Protein AF-A0A6M0CLS6-F1 (afdb_monomer)

Sequence (292 aa):
MSNYFNQLKKLLCVIMVAVFMKINAQDPNLIFTLVSLTTTQMNSITPPLGAMIFNSTENAIFQYSGSWEQIPVDNSTWSTSGNSGTNPTTDFIGTADGQDLIFKANNLEAFRVSQVNQRVGINTINPNAQLDILSTEVPLRIQPNAATPAGSLSGQMFVANDGLLYAYDAVRTKWLSIDRTMFGWGRNDANTTDEYLRQYNGALSNNNGWRMIRDGTITAITVQTDAAESCTIEIRKNDTTTIVSSLTLTNEEGRHDNTINIDFNEGDFLQCFLNGTDINFPQVLIEIAWRK

Solvent-accessible surface area (backbone atoms only — not comparable to full-atom values): 17301 Å² total; per-residue (Å²): 130,79,73,62,65,65,51,58,66,59,71,74,58,85,82,77,74,77,77,79,78,80,78,80,79,85,52,99,80,73,75,89,76,64,59,73,32,42,62,70,56,56,74,70,56,89,77,58,77,74,40,63,36,29,29,68,71,76,72,41,44,31,39,24,81,88,54,85,40,74,54,81,90,66,83,89,64,87,46,95,87,59,76,82,90,76,47,85,91,82,52,79,92,74,60,96,59,98,48,60,38,74,44,67,56,95,92,37,72,54,36,34,42,34,64,69,88,68,16,32,12,30,64,43,94,75,49,89,39,68,74,25,68,55,60,96,66,88,70,75,85,75,69,60,36,94,60,83,75,91,74,84,46,66,81,44,71,50,28,36,78,88,74,48,52,28,32,26,38,56,90,76,69,40,33,29,32,68,68,69,49,76,50,57,34,30,41,98,40,66,60,45,50,66,40,58,30,14,34,89,90,64,47,40,15,86,81,53,47,57,68,32,91,48,35,24,29,37,35,25,42,37,38,39,39,78,47,66,36,56,35,36,40,32,34,25,43,73,92,43,90,58,70,70,46,72,53,73,42,76,67,36,36,60,51,71,44,74,78,47,82,39,76,51,50,51,69,42,25,41,27,43,36,39,44,39,67,60,39,30,42,38,36,37,39,34,34,30,24,44,49,98

Radius of gyration: 41.14 Å; Cα contacts (8 Å, |Δi|>4): 558; chains: 1; bounding box: 84×46×128 Å

pLDDT: mean 89.32, std 15.94, range [33.62, 98.56]

Foldseek 3Di:
DVPPVVVVVVVVPDPPPPPPPPDPDPDPPPDDAFAEDAPVRVVVDDDDAQHWHQHPNVRFIWGCHPHTDTPDPDPLDADPVGDPPDDPVPDDDADPDQAKDFDDDPNHTQWIQHSVVRAIEGPDPDAPDNYYFDDPDPRDDADADDDDDQDADFPDWHQHPVRFIWTQDNLLRFTWGPDKDKFKFWDQDQWDAFAWTAGPVRHGVLVPFAQAQFKKWFQKKKKFFPFQFWKKKFKDKDNDPDGQDIDTGDRGGMDMDRRGGGIDGHGIGITITIHGTRTHTMMMMIMMTHTD

Nearest PDB structures (foldseek):
  7r5i-assembly1_B  TM=5.530E-01  e=2.274E-03  Bacillus cereus
  1yi9-assembly1_A  TM=5.437E-01  e=9.983E-01  Rattus norvegicus
  8a28-assembly1_A  TM=3.301E-01  e=3.755E-02  Limulus polyphemus
  5x7h-assembly1_A  TM=3.843E-01  e=1.836E-01  Paenibacillus sp. 598K
  8ic1-assembly1_A  TM=3.070E-01  e=5.439E-02  Microbacterium arabinogalactanolyticum

Structure (mmCIF, N/CA/C/O backbone):
data_AF-A0A6M0CLS6-F1
#
_entry.id   AF-A0A6M0CLS6-F1
#
loop_
_atom_site.group_PDB
_atom_site.id
_atom_site.type_symbol
_atom_site.label_atom_id
_atom_site.label_alt_id
_atom_site.label_comp_id
_atom_site.label_asym_id
_atom_site.label_entity_id
_atom_site.label_seq_id
_atom_site.pdbx_PDB_ins_code
_atom_site.Cartn_x
_atom_site.Cartn_y
_atom_site.Cartn_z
_atom_site.occupancy
_atom_site.B_iso_or_equiv
_atom_site.auth_seq_id
_atom_site.auth_comp_id
_atom_site.auth_asym_id
_atom_site.auth_atom_id
_atom_site.pdbx_PDB_model_num
ATOM 1 N N . MET A 1 1 ? -52.804 -11.032 92.801 1.00 49.12 1 MET A N 1
ATOM 2 C CA . MET A 1 1 ? -53.371 -11.096 91.430 1.00 49.12 1 MET A CA 1
ATOM 3 C C . MET A 1 1 ? -52.918 -9.965 90.487 1.00 49.12 1 MET A C 1
ATOM 5 O O . MET A 1 1 ? -53.306 -9.981 89.332 1.00 49.12 1 MET A O 1
ATOM 9 N N . SER A 1 2 ? -52.032 -9.047 90.906 1.00 55.56 2 SER A N 1
ATOM 10 C CA . SER A 1 2 ? -51.526 -7.932 90.072 1.00 55.56 2 SER A CA 1
ATOM 11 C C . SER A 1 2 ? -50.341 -8.300 89.138 1.00 55.56 2 SER A C 1
ATOM 13 O O . SER A 1 2 ? -50.035 -7.578 88.198 1.00 55.56 2 SER A O 1
ATOM 15 N N . ASN A 1 3 ? -49.724 -9.482 89.294 1.00 51.41 3 ASN A N 1
ATOM 16 C CA . ASN A 1 3 ? -48.544 -9.881 88.503 1.00 51.41 3 ASN A CA 1
ATOM 17 C C . ASN A 1 3 ? -48.824 -10.700 87.225 1.00 51.41 3 ASN A C 1
ATOM 19 O O . ASN A 1 3 ? -47.892 -10.953 86.467 1.00 51.41 3 ASN A O 1
ATOM 23 N N . TYR A 1 4 ? -50.075 -11.082 86.938 1.00 46.19 4 TYR A N 1
ATOM 24 C CA . TYR A 1 4 ? -50.410 -11.831 85.711 1.00 46.19 4 TYR A CA 1
ATOM 25 C C . TYR A 1 4 ? -50.738 -10.926 84.509 1.00 46.19 4 TYR A C 1
ATOM 27 O O . TYR A 1 4 ? -50.508 -11.312 83.366 1.00 46.19 4 TYR A O 1
ATOM 35 N N . PHE A 1 5 ? -51.180 -9.685 84.740 1.00 48.38 5 PHE A N 1
ATOM 36 C CA . PHE A 1 5 ? -51.518 -8.750 83.655 1.00 48.38 5 PHE A CA 1
ATOM 37 C C . PHE A 1 5 ? -50.286 -8.107 82.985 1.00 48.38 5 PHE A C 1
ATOM 39 O O . PHE A 1 5 ? -50.339 -7.752 81.809 1.00 48.38 5 PHE A O 1
ATOM 46 N N . ASN A 1 6 ? -49.148 -8.019 83.686 1.00 42.16 6 ASN A N 1
ATOM 47 C CA . ASN A 1 6 ? -47.885 -7.523 83.114 1.00 42.16 6 ASN A CA 1
ATOM 48 C C . ASN A 1 6 ? -47.101 -8.587 82.322 1.00 42.16 6 ASN A C 1
ATOM 50 O O . ASN A 1 6 ? -46.253 -8.231 81.506 1.00 42.16 6 ASN A O 1
ATOM 54 N N . GLN A 1 7 ? -47.406 -9.875 82.514 1.00 44.25 7 GLN A N 1
ATOM 55 C CA . GLN A 1 7 ? -46.873 -10.971 81.693 1.00 44.25 7 GLN A CA 1
ATOM 56 C C . GLN A 1 7 ? -47.611 -11.063 80.343 1.00 44.25 7 GLN A C 1
ATOM 58 O O . GLN A 1 7 ? -46.981 -11.306 79.317 1.00 44.25 7 GLN A O 1
ATOM 63 N N . LEU A 1 8 ? -48.913 -10.742 80.298 1.00 41.59 8 LEU A N 1
ATOM 64 C CA . LEU A 1 8 ? -49.696 -10.757 79.053 1.00 41.59 8 LEU A CA 1
ATOM 65 C C . LEU A 1 8 ? -49.348 -9.614 78.078 1.00 41.59 8 LEU A C 1
ATOM 67 O O . LEU A 1 8 ? -49.483 -9.781 76.872 1.00 41.59 8 LEU A O 1
ATOM 71 N N . LYS A 1 9 ? -48.842 -8.472 78.568 1.00 41.44 9 LYS A N 1
ATOM 72 C CA . LYS A 1 9 ? -48.322 -7.387 77.707 1.00 41.44 9 LYS A CA 1
ATOM 73 C C . LYS A 1 9 ? -46.913 -7.654 77.166 1.00 41.44 9 LYS A C 1
ATOM 75 O O . LYS A 1 9 ? -46.534 -7.055 76.166 1.00 41.44 9 LYS A O 1
ATOM 80 N N . LYS A 1 10 ? -46.146 -8.552 77.795 1.00 39.62 10 LYS A N 1
ATOM 81 C CA . LYS A 1 10 ? -44.812 -8.967 77.320 1.00 39.62 10 LYS A CA 1
ATOM 82 C C . LYS A 1 10 ? -44.847 -10.189 76.399 1.00 39.62 10 LYS A C 1
ATOM 84 O O . LYS A 1 10 ? -43.901 -10.379 75.648 1.00 39.62 10 LYS A O 1
ATOM 89 N N . LEU A 1 11 ? -45.951 -10.940 76.380 1.00 33.62 11 LEU A N 1
ATOM 90 C CA . LEU A 1 11 ? -46.210 -12.017 75.415 1.00 33.62 11 LEU A CA 1
ATOM 91 C C . LEU A 1 11 ? -46.904 -11.530 74.122 1.00 33.62 11 LEU A C 1
ATOM 93 O O . LEU A 1 11 ? -47.330 -12.338 73.306 1.00 33.62 11 LEU A O 1
ATOM 97 N N . LEU A 1 12 ? -47.026 -10.210 73.936 1.00 36.38 12 LEU A N 1
ATOM 98 C CA . LEU A 1 12 ? -47.468 -9.571 72.687 1.00 36.38 12 LEU A CA 1
ATOM 99 C C . LEU A 1 12 ? -46.291 -8.945 71.916 1.00 36.38 12 LEU A C 1
ATOM 101 O O . LEU A 1 12 ? -46.472 -8.074 71.070 1.00 36.38 12 LEU A O 1
ATOM 105 N N . CYS A 1 13 ? -45.069 -9.364 72.233 1.00 38.22 13 CYS A N 1
ATOM 106 C CA . CYS A 1 13 ? -43.862 -8.989 71.522 1.00 38.22 13 CYS A CA 1
ATOM 107 C C . CYS A 1 13 ? -43.147 -10.285 71.143 1.00 38.22 13 CYS A C 1
ATOM 109 O O . CYS A 1 13 ? -42.919 -11.134 72.000 1.00 38.22 13 CYS A O 1
ATOM 111 N N . VAL A 1 14 ? -42.791 -10.424 69.867 1.00 35.62 14 VAL A N 1
ATOM 112 C CA . VAL A 1 14 ? -42.074 -11.574 69.292 1.00 35.62 14 VAL A CA 1
ATOM 113 C C . VAL A 1 14 ? -42.938 -12.816 69.014 1.00 35.62 14 VAL A C 1
ATOM 115 O O . VAL A 1 14 ? -42.598 -13.939 69.365 1.00 35.62 14 VAL A O 1
ATOM 118 N N . ILE A 1 15 ? -44.012 -12.644 68.244 1.00 34.44 15 ILE A N 1
ATOM 119 C CA . ILE A 1 15 ? -44.231 -13.579 67.132 1.00 34.44 15 ILE A CA 1
ATOM 120 C C . ILE A 1 15 ? -43.912 -12.792 65.869 1.00 34.44 15 ILE A C 1
ATOM 122 O O . ILE A 1 15 ? -44.780 -12.232 65.205 1.00 34.44 15 ILE A O 1
ATOM 126 N N . MET A 1 16 ? -42.617 -12.707 65.574 1.00 35.62 16 MET A N 1
ATOM 127 C CA . MET A 1 16 ? -42.165 -12.486 64.212 1.00 35.62 16 MET A CA 1
ATOM 128 C C . MET A 1 16 ? -42.589 -13.749 63.461 1.00 35.62 16 MET A C 1
ATOM 130 O O . MET A 1 16 ? -41.887 -14.758 63.482 1.00 35.62 16 MET A O 1
ATOM 134 N N . VAL A 1 17 ? -43.793 -13.744 62.884 1.00 35.56 17 VAL A N 1
ATOM 135 C CA . VAL A 1 17 ? -44.118 -14.726 61.856 1.00 35.56 17 VAL A CA 1
ATOM 136 C C . VAL A 1 17 ? -43.185 -14.375 60.707 1.00 35.56 17 VAL A C 1
ATOM 138 O O . VAL A 1 17 ? -43.471 -13.494 59.901 1.00 35.56 17 VAL A O 1
ATOM 141 N N . ALA A 1 18 ? -42.026 -15.027 60.661 1.00 40.53 18 ALA A N 1
ATOM 142 C CA . ALA A 1 18 ? -41.348 -15.238 59.403 1.00 40.53 18 ALA A CA 1
ATOM 143 C C . ALA A 1 18 ? -42.328 -16.065 58.566 1.00 40.53 18 ALA A C 1
ATOM 145 O O . ALA A 1 18 ? -42.407 -17.287 58.696 1.00 40.53 18 ALA A O 1
ATOM 146 N N . VAL A 1 19 ? -43.167 -15.381 57.786 1.00 41.34 19 VAL A N 1
ATOM 147 C CA . VAL A 1 19 ? -43.993 -16.023 56.772 1.00 41.34 19 VAL A CA 1
ATOM 148 C C . VAL A 1 19 ? -43.011 -16.488 55.704 1.00 41.34 19 VAL A C 1
ATOM 150 O O . VAL A 1 19 ? -42.742 -15.790 54.732 1.00 41.34 19 VAL A O 1
ATOM 153 N N . PHE A 1 20 ? -42.429 -17.669 55.893 1.00 41.81 20 PHE A N 1
ATOM 154 C CA . PHE A 1 20 ? -41.843 -18.411 54.789 1.00 41.81 20 PHE A CA 1
ATOM 155 C C . PHE A 1 20 ? -43.015 -18.932 53.960 1.00 41.81 20 PHE A C 1
ATOM 157 O O . PHE A 1 20 ? -43.475 -20.059 54.139 1.00 41.81 20 PHE A O 1
ATOM 164 N N . MET A 1 21 ? -43.563 -18.077 53.093 1.00 45.12 21 MET A N 1
ATOM 165 C CA . MET A 1 21 ? -44.565 -18.503 52.126 1.00 45.12 21 MET A CA 1
ATOM 166 C C . MET A 1 21 ? -43.853 -19.373 51.089 1.00 45.12 21 MET A C 1
ATOM 168 O O . MET A 1 21 ? -43.257 -18.884 50.135 1.00 45.12 21 MET A O 1
ATOM 172 N N . LYS A 1 22 ? -43.861 -20.689 51.307 1.00 44.06 22 LYS A N 1
ATOM 173 C CA . LYS A 1 22 ? -43.400 -21.663 50.320 1.00 44.06 22 LYS A CA 1
ATOM 174 C C . LYS A 1 22 ? -44.544 -21.881 49.331 1.00 44.06 22 LYS A C 1
ATOM 176 O O . LYS A 1 22 ? -45.394 -22.744 49.534 1.00 44.06 22 LYS A O 1
ATOM 181 N N . ILE A 1 23 ? -44.613 -21.042 48.303 1.00 54.94 23 ILE A N 1
ATOM 182 C CA . ILE A 1 23 ? -45.593 -21.184 47.227 1.00 54.94 23 ILE A CA 1
ATOM 183 C C . ILE A 1 23 ? -45.113 -22.305 46.297 1.00 54.94 23 ILE A C 1
ATOM 185 O O . ILE A 1 23 ? -44.111 -22.162 45.603 1.00 54.94 23 ILE A O 1
ATOM 189 N N . ASN A 1 24 ? -45.809 -23.440 46.306 1.00 45.34 24 ASN A N 1
ATOM 190 C CA . ASN A 1 24 ? -45.591 -24.527 45.354 1.00 45.34 24 ASN A CA 1
ATOM 191 C C . ASN A 1 24 ? -46.467 -24.233 44.121 1.00 45.34 24 ASN A C 1
ATOM 193 O O . ASN A 1 24 ? -47.662 -24.520 44.126 1.00 45.34 24 ASN A O 1
ATOM 197 N N . ALA A 1 25 ? -45.918 -23.529 43.128 1.00 47.34 25 ALA A N 1
ATOM 198 C CA . ALA A 1 25 ? -46.686 -23.006 41.997 1.00 47.34 25 ALA A CA 1
ATOM 199 C C . ALA A 1 25 ? -47.041 -24.116 40.984 1.00 47.34 25 ALA A C 1
ATOM 201 O O . ALA A 1 25 ? -46.212 -24.531 40.178 1.00 47.34 25 ALA A O 1
ATOM 202 N N . GLN A 1 26 ? -48.290 -24.587 41.032 1.00 52.69 26 GLN A N 1
ATOM 203 C CA . GLN A 1 26 ? -48.953 -25.364 39.968 1.00 52.69 26 GLN A CA 1
ATOM 204 C C . GLN A 1 26 ? -50.154 -24.606 39.359 1.00 52.69 26 GLN A C 1
ATOM 206 O O . GLN A 1 26 ? -50.735 -25.078 38.388 1.00 52.69 26 GLN A O 1
ATOM 211 N N . ASP A 1 27 ? -50.517 -23.431 39.893 1.00 59.69 27 ASP A N 1
ATOM 212 C CA . ASP A 1 27 ? -51.579 -22.564 39.365 1.00 59.69 27 ASP A CA 1
ATOM 213 C C . ASP A 1 27 ? -50.946 -21.332 38.682 1.00 59.69 27 ASP A C 1
ATOM 215 O O . ASP A 1 27 ? -50.213 -20.596 39.353 1.00 59.69 27 ASP A O 1
ATOM 219 N N . PRO A 1 28 ? -51.190 -21.085 37.378 1.00 56.62 28 PRO A N 1
ATOM 220 C CA . PRO A 1 28 ? -50.616 -19.954 36.640 1.00 56.62 28 PRO A CA 1
ATOM 221 C C . PRO A 1 28 ? -51.022 -18.567 37.175 1.00 56.62 28 PRO A C 1
ATOM 223 O O . PRO A 1 28 ? -50.459 -17.570 36.730 1.00 56.62 28 PRO A O 1
ATOM 226 N N . ASN A 1 29 ? -51.948 -18.485 38.141 1.00 62.91 29 ASN A N 1
ATOM 227 C CA . ASN A 1 29 ? -52.370 -17.232 38.777 1.00 62.91 29 ASN A CA 1
ATOM 228 C C . ASN A 1 29 ? -51.762 -16.981 40.171 1.00 62.91 29 ASN A C 1
ATOM 230 O O . ASN A 1 29 ? -52.055 -15.948 40.780 1.00 62.91 29 ASN A O 1
ATOM 234 N N . LEU A 1 30 ? -50.924 -17.882 40.705 1.00 62.75 30 LEU A N 1
ATOM 235 C CA . LEU A 1 30 ? -50.233 -17.632 41.976 1.00 62.75 30 LEU A CA 1
ATOM 236 C C . LEU A 1 30 ? -48.969 -16.790 41.745 1.00 62.75 30 LEU A C 1
ATOM 238 O O . LEU A 1 30 ? -47.867 -17.307 41.566 1.00 62.75 30 LEU A O 1
ATOM 242 N N . ILE A 1 31 ? -49.140 -15.469 41.741 1.00 64.31 31 ILE A N 1
ATOM 243 C CA . ILE A 1 31 ? -48.059 -14.496 41.553 1.00 64.31 31 ILE A CA 1
ATOM 244 C C . ILE A 1 31 ? -47.513 -14.072 42.922 1.00 64.31 31 ILE A C 1
ATOM 246 O O . ILE A 1 31 ? -48.256 -13.607 43.785 1.00 64.31 31 ILE A O 1
ATOM 250 N N . PHE A 1 32 ? -46.201 -14.202 43.120 1.00 69.62 32 PHE A N 1
ATOM 251 C CA . PHE A 1 32 ? -45.507 -13.565 44.238 1.00 69.62 32 PHE A CA 1
ATOM 252 C C . PHE A 1 32 ? -45.268 -12.090 43.901 1.00 69.62 32 PHE A C 1
ATOM 254 O O . PHE A 1 32 ? -44.580 -11.775 42.932 1.00 69.62 32 PHE A O 1
ATOM 261 N N . THR A 1 33 ? -45.836 -11.186 44.696 1.00 71.81 33 THR A N 1
ATOM 262 C CA . THR A 1 33 ? -45.643 -9.739 44.548 1.00 71.81 33 THR A CA 1
ATOM 263 C C . THR A 1 33 ? -44.711 -9.221 45.634 1.00 71.81 33 THR A C 1
ATOM 265 O O . THR A 1 33 ? -44.911 -9.516 46.814 1.00 71.81 33 THR A O 1
ATOM 268 N N . LEU A 1 34 ? -43.728 -8.405 45.254 1.00 86.00 34 LEU A N 1
ATOM 269 C CA . LEU A 1 34 ? -42.916 -7.666 46.219 1.00 86.00 34 LEU A CA 1
ATOM 270 C C . LEU A 1 34 ? -43.748 -6.578 46.907 1.00 86.00 34 LEU A C 1
ATOM 272 O O . LEU A 1 34 ? -44.738 -6.086 46.363 1.00 86.00 34 LEU A O 1
ATOM 276 N N . VAL A 1 35 ? -43.313 -6.171 48.100 1.00 88.00 35 VAL A N 1
ATOM 277 C CA . VAL A 1 35 ? -43.858 -4.982 48.760 1.00 88.00 35 VAL A CA 1
ATOM 278 C C . VAL A 1 35 ? -43.570 -3.771 47.871 1.00 88.00 35 VAL A C 1
ATOM 280 O O . VAL A 1 35 ? -42.417 -3.525 47.519 1.00 88.00 35 VAL A O 1
ATOM 283 N N . SER A 1 36 ? -44.621 -3.042 47.494 1.00 90.62 36 SER A N 1
ATOM 284 C CA . SER A 1 36 ? -44.539 -1.867 46.624 1.00 90.62 36 SER A CA 1
ATOM 285 C C . SER A 1 36 ? -44.500 -0.587 47.457 1.00 90.62 36 SER A C 1
ATOM 287 O O . SER A 1 36 ? -45.420 -0.347 48.237 1.00 90.62 36 SER A O 1
ATOM 289 N N . LEU A 1 37 ? -43.473 0.245 47.279 1.00 91.00 37 LEU A N 1
ATOM 290 C CA . LEU A 1 37 ? -43.277 1.509 48.005 1.00 91.00 37 LEU A CA 1
ATOM 291 C C . LEU A 1 37 ? -42.886 2.632 47.035 1.00 91.00 37 LEU A C 1
ATOM 293 O O . LEU A 1 37 ? -42.239 2.373 46.025 1.00 91.00 37 LEU A O 1
ATOM 297 N N . THR A 1 38 ? -43.217 3.888 47.344 1.00 94.56 38 THR A N 1
ATOM 298 C CA . THR A 1 38 ? -42.620 5.044 46.642 1.00 94.56 38 THR A CA 1
ATOM 299 C C . THR A 1 38 ? -41.158 5.237 47.054 1.00 94.56 38 THR A C 1
ATOM 301 O O . THR A 1 38 ? -40.771 4.793 48.138 1.00 94.56 38 THR A O 1
ATOM 304 N N . THR A 1 39 ? -40.347 5.966 46.274 1.00 94.12 39 THR A N 1
ATOM 305 C CA . THR A 1 39 ? -38.941 6.257 46.644 1.00 94.12 39 THR A CA 1
ATOM 306 C C . THR A 1 39 ? -38.836 6.876 48.049 1.00 94.12 39 THR A C 1
ATOM 308 O O . THR A 1 39 ? -37.968 6.508 48.839 1.00 94.12 39 THR A O 1
ATOM 311 N N . THR A 1 40 ? -39.763 7.766 48.425 1.00 93.81 40 THR A N 1
ATOM 312 C CA . THR A 1 40 ? -39.806 8.370 49.770 1.00 93.81 40 THR A CA 1
ATOM 313 C C . THR A 1 40 ? -40.105 7.345 50.865 1.00 93.81 40 THR A C 1
ATOM 315 O O . THR A 1 40 ? -39.464 7.365 51.912 1.00 93.81 40 THR A O 1
ATOM 318 N N . GLN A 1 41 ? -41.058 6.439 50.635 1.00 93.62 41 GLN A N 1
ATOM 319 C CA . GLN A 1 41 ? -41.409 5.390 51.595 1.00 93.62 41 GLN A CA 1
ATOM 320 C C . GLN A 1 41 ? -40.280 4.364 51.740 1.00 93.62 41 GLN A C 1
ATOM 322 O O . GLN A 1 41 ? -39.917 4.015 52.861 1.00 93.62 41 GLN A O 1
ATOM 327 N N . MET A 1 42 ? -39.681 3.946 50.623 1.00 93.06 42 MET A N 1
ATOM 328 C CA . MET A 1 42 ? -38.517 3.060 50.573 1.00 93.06 42 MET A CA 1
ATOM 329 C C . MET A 1 42 ? -37.340 3.635 51.381 1.00 93.06 42 MET A C 1
ATOM 331 O O . MET A 1 42 ? -36.734 2.929 52.183 1.00 93.06 42 MET A O 1
ATOM 335 N N . ASN A 1 43 ? -37.054 4.932 51.244 1.00 92.00 43 ASN A N 1
ATOM 336 C CA . ASN A 1 43 ? -35.974 5.591 51.989 1.00 92.00 43 ASN A CA 1
ATOM 337 C C . ASN A 1 43 ? -36.307 5.883 53.467 1.00 92.00 43 ASN A C 1
ATOM 339 O O . ASN A 1 43 ? -35.423 6.275 54.223 1.00 92.00 43 ASN A O 1
ATOM 343 N N . SER A 1 44 ? -37.564 5.707 53.890 1.00 91.62 44 SER A N 1
ATOM 344 C CA . SER A 1 44 ? -38.009 5.936 55.276 1.00 91.62 44 SER A CA 1
ATOM 345 C C . SER A 1 44 ? -37.991 4.687 56.162 1.00 91.62 44 SER A C 1
ATOM 347 O O . SER A 1 44 ? -38.180 4.789 57.374 1.00 91.62 44 SER A O 1
ATOM 349 N N . ILE A 1 45 ? -37.787 3.509 55.570 1.00 87.81 45 ILE A N 1
ATOM 350 C CA . ILE A 1 45 ? -37.761 2.235 56.291 1.00 87.81 45 ILE A CA 1
ATOM 351 C C . ILE A 1 45 ? -36.329 1.829 56.648 1.00 87.81 45 ILE A C 1
ATOM 353 O O . ILE A 1 45 ? -35.375 2.203 55.971 1.00 87.81 45 ILE A O 1
ATOM 357 N N . THR A 1 46 ? -36.189 1.014 57.696 1.00 90.19 46 THR A N 1
ATOM 358 C CA . THR A 1 46 ? -34.924 0.371 58.085 1.00 90.19 46 THR A CA 1
ATOM 359 C C . THR A 1 46 ? -34.977 -1.113 57.700 1.00 90.19 46 THR A C 1
ATOM 361 O O . THR A 1 46 ? -35.398 -1.941 58.513 1.00 90.19 46 THR A O 1
ATOM 364 N N . PRO A 1 47 ? -34.639 -1.478 56.453 1.00 90.75 47 PRO A N 1
ATOM 365 C CA . PRO A 1 47 ? -34.723 -2.858 55.987 1.00 90.75 47 PRO A CA 1
ATOM 366 C C . PRO A 1 47 ? -33.574 -3.731 56.534 1.00 90.75 47 PRO A C 1
ATOM 368 O O . PRO A 1 47 ? -32.477 -3.235 56.802 1.00 90.75 47 PRO A O 1
ATOM 371 N N . PRO A 1 48 ? -33.784 -5.051 56.678 1.00 90.12 48 PRO A N 1
ATOM 372 C CA . PRO A 1 48 ? -32.687 -5.996 56.864 1.00 90.12 48 PRO A CA 1
ATOM 373 C C . PRO A 1 48 ? -31.867 -6.161 55.570 1.00 90.12 48 PRO A C 1
ATOM 375 O O . PRO A 1 48 ? -32.384 -5.968 54.468 1.00 90.12 48 PRO A O 1
ATOM 378 N N . LEU A 1 49 ? -30.598 -6.574 55.695 1.00 92.88 49 LEU A N 1
ATOM 379 C CA . LEU A 1 49 ? -29.774 -6.988 54.549 1.00 92.88 49 LEU A CA 1
ATOM 380 C C . LEU A 1 49 ? -30.482 -8.097 53.749 1.00 92.88 49 LEU A C 1
ATOM 382 O O . LEU A 1 49 ? -31.004 -9.047 54.331 1.00 92.88 49 LEU A O 1
ATOM 386 N N . GLY A 1 50 ? -30.493 -7.970 52.422 1.00 86.75 50 GLY A N 1
ATOM 387 C CA . GLY A 1 50 ? -31.157 -8.884 51.490 1.00 86.75 50 GLY A CA 1
ATOM 388 C C . GLY A 1 50 ? -32.646 -8.606 51.256 1.00 86.75 50 GLY A C 1
ATOM 389 O O . GLY A 1 50 ? -33.285 -9.358 50.523 1.00 86.75 50 GLY A O 1
ATOM 390 N N . ALA A 1 51 ? -33.225 -7.556 51.853 1.00 91.00 51 ALA A N 1
ATOM 391 C CA . ALA A 1 51 ? -34.608 -7.177 51.565 1.00 91.00 51 ALA A CA 1
ATOM 392 C C . ALA A 1 51 ? -34.780 -6.797 50.086 1.00 91.00 51 ALA A C 1
ATOM 394 O O . ALA A 1 51 ? -33.947 -6.081 49.535 1.00 91.00 51 ALA A O 1
ATOM 395 N N . MET A 1 52 ? -35.883 -7.235 49.473 1.00 92.88 52 MET A N 1
ATOM 396 C CA . MET A 1 52 ? -36.271 -6.869 48.110 1.00 92.88 52 MET A CA 1
ATOM 397 C C . MET A 1 52 ? -37.637 -6.187 48.115 1.00 92.88 52 MET A C 1
ATOM 399 O O . MET A 1 52 ? -38.567 -6.663 48.772 1.00 92.88 52 MET A O 1
ATOM 403 N N . ILE A 1 53 ? -37.766 -5.090 47.372 1.00 92.56 53 ILE A N 1
ATOM 404 C CA . ILE A 1 53 ? -39.013 -4.327 47.224 1.00 92.56 53 ILE A CA 1
ATOM 405 C C . ILE A 1 53 ? -39.187 -3.871 45.774 1.00 92.56 53 ILE A C 1
ATOM 407 O O . ILE A 1 53 ? -38.229 -3.832 45.002 1.00 92.56 53 ILE A O 1
ATOM 411 N N . PHE A 1 54 ? -40.414 -3.520 45.403 1.00 91.50 54 PHE A N 1
ATOM 412 C CA . PHE A 1 54 ? -40.701 -2.840 44.145 1.00 91.50 54 PHE A CA 1
ATOM 413 C C . PHE A 1 54 ? -40.886 -1.342 44.409 1.00 91.50 54 PHE A C 1
ATOM 415 O O . PHE A 1 54 ? -41.736 -0.948 45.209 1.00 91.50 54 PHE A O 1
ATOM 422 N N . ASN A 1 55 ? -40.078 -0.501 43.770 1.00 92.50 55 ASN A N 1
ATOM 423 C CA . ASN A 1 55 ? -40.225 0.944 43.857 1.00 92.50 55 ASN A CA 1
ATOM 424 C C . ASN A 1 55 ? -41.228 1.407 42.794 1.00 92.50 55 ASN A C 1
ATOM 426 O O . ASN A 1 55 ? -40.928 1.400 41.602 1.00 92.50 55 ASN A O 1
ATOM 430 N N . SER A 1 56 ? -42.415 1.837 43.221 1.00 91.12 56 SER A N 1
ATOM 431 C CA . SER A 1 56 ? -43.492 2.254 42.317 1.00 91.12 56 SER A CA 1
ATOM 432 C C . SER A 1 56 ? -43.278 3.629 41.684 1.00 91.12 56 SER A C 1
ATOM 434 O O . SER A 1 56 ? -43.984 3.972 40.742 1.00 91.12 56 SER A O 1
ATOM 436 N N . THR A 1 57 ? -42.354 4.440 42.207 1.00 93.19 57 THR A N 1
ATOM 437 C CA . THR A 1 57 ? -41.984 5.730 41.605 1.00 93.19 57 THR A CA 1
ATOM 438 C C . THR A 1 57 ? -41.027 5.527 40.432 1.00 93.19 57 THR A C 1
ATOM 440 O O . THR A 1 57 ? -41.161 6.198 39.415 1.00 93.19 57 THR A O 1
ATOM 443 N N . GLU A 1 58 ? -40.098 4.580 40.563 1.00 89.38 58 GLU A N 1
ATOM 444 C CA . GLU A 1 58 ? -39.059 4.291 39.561 1.00 89.38 58 GLU A CA 1
ATOM 445 C C . GLU A 1 58 ? -39.401 3.090 38.664 1.00 89.38 58 GLU A C 1
ATOM 447 O O . GLU A 1 58 ? -38.705 2.828 37.689 1.00 89.38 58 GLU A O 1
ATOM 452 N N . ASN A 1 59 ? -40.495 2.379 38.965 1.00 88.81 59 ASN A N 1
ATOM 453 C CA . ASN A 1 59 ? -40.957 1.185 38.251 1.00 88.81 59 ASN A CA 1
ATOM 454 C C . ASN A 1 59 ? -39.875 0.090 38.155 1.00 88.81 59 ASN A C 1
ATOM 456 O O . ASN A 1 59 ? -39.703 -0.549 37.117 1.00 88.81 59 ASN A O 1
ATOM 460 N N . ALA A 1 60 ? -39.133 -0.115 39.246 1.00 88.12 60 ALA A N 1
ATOM 461 C CA . ALA A 1 60 ? -37.979 -1.008 39.292 1.00 88.12 60 ALA A CA 1
ATOM 462 C C . ALA A 1 60 ? -37.914 -1.810 40.599 1.00 88.12 60 ALA A C 1
ATOM 464 O O . ALA A 1 60 ? -38.477 -1.424 41.626 1.00 88.12 60 ALA A O 1
ATOM 465 N N . ILE A 1 61 ? -37.213 -2.943 40.559 1.00 91.88 61 ILE A N 1
ATOM 466 C CA . ILE A 1 61 ? -36.941 -3.763 41.743 1.00 91.88 61 ILE A CA 1
ATOM 467 C C . ILE A 1 61 ? -35.677 -3.239 42.420 1.00 91.88 61 ILE A C 1
ATOM 469 O O . ILE A 1 61 ? -34.691 -2.948 41.750 1.00 91.88 61 ILE A O 1
ATOM 473 N N . PHE A 1 62 ? -35.694 -3.164 43.747 1.00 92.62 62 PHE A N 1
ATOM 474 C CA . PHE A 1 62 ? -34.546 -2.790 44.565 1.00 92.62 62 PHE A CA 1
ATOM 475 C C . PHE A 1 62 ? -34.196 -3.907 45.546 1.00 92.62 62 PHE A C 1
ATOM 477 O O . PHE A 1 62 ? -35.091 -4.552 46.098 1.00 92.62 62 PHE A O 1
ATOM 484 N N . GLN A 1 63 ? -32.901 -4.096 45.795 1.00 94.38 63 GLN A N 1
ATOM 485 C CA . GLN A 1 63 ? -32.364 -4.922 46.876 1.00 94.38 63 GLN A CA 1
ATOM 486 C C . GLN A 1 63 ? -31.652 -4.047 47.914 1.00 94.38 63 GLN A C 1
ATOM 488 O O . GLN A 1 63 ? -31.105 -2.999 47.576 1.00 94.38 63 GLN A O 1
ATOM 493 N N . TYR A 1 64 ? -31.635 -4.468 49.178 1.00 94.00 64 TYR A N 1
ATOM 494 C CA . TYR A 1 64 ? -30.913 -3.767 50.238 1.00 94.00 64 TYR A CA 1
ATOM 495 C C . TYR A 1 64 ? -29.640 -4.515 50.651 1.00 94.00 64 TYR A C 1
ATOM 497 O O . TYR A 1 64 ? -29.712 -5.588 51.247 1.00 94.00 64 TYR A O 1
ATOM 505 N N . SER A 1 65 ? -28.470 -3.933 50.390 1.00 91.81 65 SER A N 1
ATOM 506 C CA . SER A 1 65 ? -27.133 -4.484 50.705 1.00 91.81 65 SER A CA 1
ATOM 507 C C . SER A 1 65 ? -26.390 -3.692 51.799 1.00 91.81 65 SER A C 1
ATOM 509 O O . SER A 1 65 ? -25.226 -3.958 52.094 1.00 91.81 65 SER A O 1
ATOM 511 N N . GLY A 1 66 ? -27.063 -2.715 52.415 1.00 90.81 66 GLY A N 1
ATOM 512 C CA . GLY A 1 66 ? -26.467 -1.643 53.228 1.00 90.81 66 GLY A CA 1
ATOM 513 C C . GLY A 1 66 ? -26.913 -0.257 52.745 1.00 90.81 66 GLY A C 1
ATOM 514 O O . GLY A 1 66 ? -26.930 0.699 53.515 1.00 90.81 66 GLY A O 1
ATOM 515 N N . SER A 1 67 ? -27.363 -0.196 51.494 1.00 92.56 67 SER A N 1
ATOM 516 C CA . SER A 1 67 ? -28.136 0.871 50.858 1.00 92.56 67 SER A CA 1
ATOM 517 C C . SER A 1 67 ? -29.124 0.239 49.872 1.00 92.56 67 SER A C 1
ATOM 519 O O . SER A 1 67 ? -28.981 -0.935 49.526 1.00 92.56 67 SER A O 1
ATOM 521 N N . TRP A 1 68 ? -30.132 0.991 49.423 1.00 93.25 68 TRP A N 1
ATOM 522 C CA . TRP A 1 68 ? -30.989 0.549 48.322 1.00 93.25 68 TRP A CA 1
ATOM 523 C C . TRP A 1 68 ? -30.206 0.560 47.008 1.00 93.25 68 TRP A C 1
ATOM 525 O O . TRP A 1 68 ? -29.711 1.603 46.590 1.00 93.25 68 TRP A O 1
ATOM 535 N N . GLU A 1 69 ? -30.113 -0.598 46.365 1.00 91.75 69 GLU A N 1
ATOM 536 C CA . GLU A 1 69 ? -29.526 -0.780 45.039 1.00 91.75 69 GLU A CA 1
ATOM 537 C C . GLU A 1 69 ? -30.620 -1.231 44.074 1.00 91.75 69 GLU A C 1
ATOM 539 O O . GLU A 1 69 ? -31.323 -2.212 44.336 1.00 91.75 69 GLU A O 1
ATOM 544 N N . GLN A 1 70 ? -30.775 -0.520 42.960 1.00 90.94 70 GLN A N 1
ATOM 545 C CA . GLN A 1 70 ? -31.673 -0.946 41.895 1.00 90.94 70 GLN A CA 1
ATOM 546 C C . GLN A 1 70 ? -31.125 -2.231 41.269 1.00 90.94 70 GLN A C 1
ATOM 548 O O . GLN A 1 70 ? -29.947 -2.303 40.926 1.00 90.94 70 GLN A O 1
ATOM 553 N N . ILE A 1 71 ? -31.978 -3.238 41.092 1.00 86.62 71 ILE A N 1
ATOM 554 C CA . ILE A 1 71 ? -31.663 -4.388 40.248 1.00 86.62 71 ILE A CA 1
ATOM 555 C C . ILE A 1 71 ? -31.850 -3.919 38.800 1.00 86.62 71 ILE A C 1
ATOM 557 O O . ILE A 1 71 ? -32.983 -3.581 38.438 1.00 86.62 71 ILE A O 1
ATOM 561 N N . PRO A 1 72 ? -30.779 -3.851 37.986 1.00 74.62 72 PRO A N 1
ATOM 562 C CA . PRO A 1 72 ? -30.861 -3.314 36.633 1.00 74.62 72 PRO A CA 1
ATOM 563 C C . PRO A 1 72 ? -31.907 -4.074 35.816 1.00 74.62 72 PRO A C 1
ATOM 565 O O . PRO A 1 72 ? -31.891 -5.305 35.753 1.00 74.62 72 PRO A O 1
ATOM 568 N N . VAL A 1 73 ? -32.831 -3.333 35.213 1.00 67.62 73 VAL A N 1
ATOM 569 C CA . VAL A 1 73 ? -33.841 -3.840 34.261 1.00 67.62 73 VAL A CA 1
ATOM 570 C C . VAL A 1 73 ? -33.486 -3.467 32.821 1.00 67.62 73 VAL A C 1
ATOM 572 O O . VAL A 1 73 ? -34.170 -3.857 31.878 1.00 67.62 73 VAL A O 1
ATOM 575 N N . ASP A 1 74 ? -32.395 -2.732 32.657 1.00 66.94 74 ASP A N 1
ATOM 576 C CA . ASP A 1 74 ? -31.846 -2.235 31.418 1.00 66.94 74 ASP A CA 1
ATOM 577 C C . ASP A 1 74 ? -30.611 -3.046 31.002 1.00 66.94 74 ASP A C 1
ATOM 579 O O . ASP A 1 74 ? -29.720 -3.382 31.781 1.00 66.94 74 ASP A O 1
ATOM 583 N N . ASN A 1 75 ? -30.563 -3.370 29.716 1.00 63.88 75 ASN A N 1
ATOM 584 C CA . ASN A 1 75 ? -29.476 -4.069 29.037 1.00 63.88 75 ASN A CA 1
ATOM 585 C C . ASN A 1 75 ? -28.283 -3.140 28.730 1.00 63.88 75 ASN A C 1
ATOM 587 O O . ASN A 1 75 ? -27.570 -3.344 27.750 1.00 63.88 75 ASN A O 1
ATOM 591 N N . SER A 1 76 ? -28.031 -2.154 29.593 1.00 71.44 76 SER A N 1
ATOM 592 C CA . SER A 1 76 ? -27.015 -1.092 29.478 1.00 71.44 76 SER A CA 1
ATOM 593 C C . SER A 1 76 ? -25.572 -1.584 29.671 1.00 71.44 76 SER A C 1
ATOM 595 O O . SER A 1 76 ? -24.671 -0.812 29.992 1.00 71.44 76 SER A O 1
ATOM 597 N N . THR A 1 77 ? -25.339 -2.886 29.517 1.00 83.12 77 THR A N 1
ATOM 598 C CA . THR A 1 77 ? -24.040 -3.531 29.710 1.00 83.12 77 THR A CA 1
ATOM 599 C C . THR A 1 77 ? -23.549 -4.109 28.393 1.00 83.12 77 THR A C 1
ATOM 601 O O . THR A 1 77 ? -24.330 -4.607 27.581 1.00 83.12 77 THR A O 1
ATOM 604 N N . TRP A 1 78 ? -22.236 -4.059 28.167 1.00 88.62 78 TRP A N 1
ATOM 605 C CA . TRP A 1 78 ? -21.629 -4.772 27.049 1.00 88.62 78 TRP A CA 1
ATOM 606 C C . TRP A 1 78 ? -21.306 -6.202 27.475 1.00 88.62 78 TRP A C 1
ATOM 608 O O . TRP A 1 78 ? -20.477 -6.417 28.360 1.00 88.62 78 TRP A O 1
ATOM 618 N N . SER A 1 79 ? -21.971 -7.184 26.871 1.00 89.31 79 SER A N 1
ATOM 619 C CA . SER A 1 79 ? -21.723 -8.593 27.174 1.00 89.31 79 SER A CA 1
ATOM 620 C C . SER A 1 79 ? -20.334 -9.037 26.699 1.00 89.31 79 SER A C 1
ATOM 622 O O . SER A 1 79 ? -19.857 -8.623 25.640 1.00 89.31 79 SER A O 1
ATOM 624 N N . THR A 1 80 ? -19.711 -9.967 27.428 1.00 91.12 80 THR A N 1
ATOM 625 C CA . THR A 1 80 ? -18.464 -10.640 27.015 1.00 91.12 80 THR A CA 1
ATOM 626 C C . THR A 1 80 ? -18.644 -11.522 25.779 1.00 91.12 80 THR A C 1
ATOM 628 O O . THR A 1 80 ? -17.671 -11.814 25.089 1.00 91.12 80 THR A O 1
ATOM 631 N N . SER A 1 81 ? -19.881 -11.923 25.471 1.00 92.69 81 SER A N 1
ATOM 632 C CA . SER A 1 81 ? -20.246 -12.613 24.229 1.00 92.69 81 SER A CA 1
ATOM 633 C C . SER A 1 81 ? -20.684 -11.658 23.109 1.00 92.69 81 SER A C 1
ATOM 635 O O . SER A 1 81 ? -21.083 -12.122 22.044 1.00 92.69 81 SER A O 1
ATOM 637 N N . GLY A 1 82 ? -20.659 -10.344 23.353 1.00 90.12 82 GLY A N 1
ATOM 638 C CA . GLY A 1 82 ? -21.225 -9.323 22.473 1.00 90.12 82 GLY A CA 1
ATOM 639 C C . GLY A 1 82 ? -22.740 -9.141 22.629 1.00 90.12 82 GLY A C 1
ATOM 640 O O . GLY A 1 82 ? -23.449 -10.021 23.124 1.00 90.12 82 GLY A O 1
ATOM 641 N N . ASN A 1 83 ? -23.227 -7.977 22.190 1.00 88.94 83 ASN A N 1
ATOM 642 C CA . ASN A 1 83 ? -24.643 -7.607 22.186 1.00 88.94 83 ASN A CA 1
ATOM 643 C C . ASN A 1 83 ? -25.219 -7.753 20.766 1.00 88.94 83 ASN A C 1
ATOM 645 O O . ASN A 1 83 ? -24.571 -7.380 19.790 1.00 88.94 83 ASN A O 1
ATOM 649 N N . SER A 1 84 ? -26.438 -8.286 20.640 1.00 90.44 84 SER A N 1
ATOM 650 C CA . SER A 1 84 ? -27.178 -8.341 19.367 1.00 90.44 84 SER A CA 1
ATOM 651 C C . SER A 1 84 ? -28.177 -7.185 19.268 1.00 90.44 84 SER A C 1
ATOM 653 O O . SER A 1 84 ? -28.705 -6.751 20.286 1.00 90.44 84 SER A O 1
ATOM 655 N N . GLY A 1 85 ? -28.477 -6.725 18.047 1.00 88.81 85 GLY A N 1
ATOM 656 C CA . GLY A 1 85 ? -29.508 -5.705 17.801 1.00 88.81 85 GLY A CA 1
ATOM 657 C C . GLY A 1 85 ? -29.109 -4.263 18.140 1.00 88.81 85 GLY A C 1
ATOM 658 O O . GLY A 1 85 ? -29.993 -3.441 18.349 1.00 88.81 85 GLY A O 1
ATOM 659 N N . THR A 1 86 ? -27.810 -3.956 18.202 1.00 92.19 86 THR A N 1
ATOM 660 C CA . THR A 1 86 ? -27.314 -2.597 18.462 1.00 92.19 86 THR A CA 1
ATOM 661 C C . THR A 1 86 ? -27.641 -1.630 17.318 1.00 92.19 86 THR A C 1
ATOM 663 O O . THR A 1 86 ? -27.654 -2.007 16.144 1.00 92.19 86 THR A O 1
ATOM 666 N N . ASN A 1 87 ? -27.860 -0.360 17.655 1.00 91.56 87 ASN A N 1
ATOM 667 C CA . ASN A 1 87 ? -27.950 0.752 16.714 1.00 91.56 87 ASN A CA 1
ATOM 668 C C . ASN A 1 87 ? -26.650 1.583 16.753 1.00 91.56 87 ASN A C 1
ATOM 670 O O . ASN A 1 87 ? -26.432 2.298 17.728 1.00 91.56 87 ASN A O 1
ATOM 674 N N . PRO A 1 88 ? -25.815 1.583 15.694 1.00 93.62 88 PRO A N 1
ATOM 675 C CA . PRO A 1 88 ? -24.536 2.306 15.680 1.00 93.62 88 PRO A CA 1
ATOM 676 C C . PRO A 1 88 ? -24.622 3.827 15.885 1.00 93.62 88 PRO A C 1
ATOM 678 O O . PRO A 1 88 ? -23.600 4.463 16.117 1.00 93.62 88 PRO A O 1
ATOM 681 N N . THR A 1 89 ? -25.807 4.435 15.752 1.00 92.75 89 THR A N 1
ATOM 682 C CA . THR A 1 89 ? -26.006 5.871 16.012 1.00 92.75 89 THR A CA 1
ATOM 683 C C . THR A 1 89 ? -26.172 6.187 17.501 1.00 92.75 89 THR A C 1
ATOM 685 O O . THR A 1 89 ? -25.846 7.297 17.914 1.00 92.75 89 THR A O 1
ATOM 688 N N . THR A 1 90 ? -26.679 5.248 18.307 1.00 91.81 90 THR A N 1
ATOM 689 C CA . THR A 1 90 ? -27.009 5.479 19.728 1.00 91.81 90 THR A CA 1
ATOM 690 C C . THR A 1 90 ? -26.242 4.582 20.690 1.00 91.81 90 THR A C 1
ATOM 692 O O . THR A 1 90 ? -25.988 4.992 21.819 1.00 91.81 90 THR A O 1
ATOM 695 N N . ASP A 1 91 ? -25.839 3.392 20.249 1.00 91.19 91 ASP A N 1
ATOM 696 C CA . ASP A 1 91 ? -25.236 2.367 21.092 1.00 91.19 91 ASP A CA 1
ATOM 697 C C . ASP A 1 91 ? -23.746 2.256 20.762 1.00 91.19 91 ASP A C 1
ATOM 699 O O . ASP A 1 91 ? -23.365 1.914 19.639 1.00 91.19 91 ASP A O 1
ATOM 703 N N . PHE A 1 92 ? -22.884 2.530 21.738 1.00 92.88 92 PHE A N 1
ATOM 704 C CA . PHE A 1 92 ? -21.437 2.498 21.547 1.00 92.88 92 PHE A CA 1
ATOM 705 C C . PHE A 1 92 ? -20.695 2.165 22.843 1.00 92.88 92 PHE A C 1
ATOM 707 O O . PHE A 1 92 ? -21.195 2.377 23.946 1.00 92.88 92 PHE A O 1
ATOM 714 N N . ILE A 1 93 ? -19.464 1.668 22.697 1.00 93.38 93 ILE A N 1
ATOM 715 C CA . ILE A 1 93 ? -18.479 1.645 23.781 1.00 93.38 93 ILE A CA 1
ATOM 716 C C . ILE A 1 93 ? -17.634 2.906 23.633 1.00 93.38 93 ILE A C 1
ATOM 718 O O . ILE A 1 93 ? -16.897 3.045 22.658 1.00 93.38 93 ILE A O 1
ATOM 722 N N . GLY A 1 94 ? -17.738 3.824 24.587 1.00 93.69 94 GLY A N 1
ATOM 723 C CA . GLY A 1 94 ? -17.005 5.080 24.532 1.00 93.69 94 GLY A CA 1
ATOM 724 C C . GLY A 1 94 ? -17.342 6.022 25.671 1.00 93.69 94 GLY A C 1
ATOM 725 O O . GLY A 1 94 ? -18.080 5.680 26.593 1.00 93.69 94 GLY A O 1
ATOM 726 N N . THR A 1 95 ? -16.774 7.217 25.588 1.00 95.12 95 THR A N 1
ATOM 727 C CA . THR A 1 95 ? -17.061 8.351 26.463 1.00 95.12 95 THR A CA 1
ATOM 728 C C . THR A 1 95 ? -18.034 9.294 25.754 1.00 95.12 95 THR A C 1
ATOM 730 O O . THR A 1 95 ? -17.959 9.486 24.541 1.00 95.12 95 THR A O 1
ATOM 733 N N . ALA A 1 96 ? -18.988 9.854 26.500 1.00 94.19 96 ALA A N 1
ATOM 734 C CA . ALA A 1 96 ? -19.912 10.880 25.997 1.00 94.19 96 ALA A CA 1
ATOM 735 C C . ALA A 1 96 ? -19.456 12.306 26.359 1.00 94.19 96 ALA A C 1
ATOM 737 O O . ALA A 1 96 ? -20.076 13.289 25.954 1.00 94.19 96 ALA A O 1
ATOM 738 N N . ASP A 1 97 ? -18.391 12.416 27.149 1.00 94.81 97 ASP A N 1
ATOM 739 C CA . ASP A 1 97 ? -17.788 13.656 27.608 1.00 94.81 97 ASP A CA 1
ATOM 740 C C . ASP A 1 97 ? -16.402 13.870 26.973 1.00 94.81 97 ASP A C 1
ATOM 742 O O . ASP A 1 97 ? -15.952 13.116 26.113 1.00 94.81 97 ASP A O 1
ATOM 746 N N . GLY A 1 98 ? -15.715 14.941 27.377 1.00 95.44 98 GLY A N 1
ATOM 747 C CA . GLY A 1 98 ? -14.397 15.316 26.854 1.00 95.44 98 GLY A CA 1
ATOM 748 C C . GLY A 1 98 ? -13.237 14.458 27.370 1.00 95.44 98 GLY A C 1
ATOM 749 O O . GLY A 1 98 ? -12.143 14.993 27.551 1.00 95.44 98 GLY A O 1
ATOM 750 N N . GLN A 1 99 ? -13.469 13.176 27.659 1.00 97.56 99 GLN A N 1
ATOM 751 C CA . GLN A 1 99 ? -12.464 12.239 28.164 1.00 97.56 99 GLN A CA 1
ATOM 752 C C . GLN A 1 99 ? -12.062 11.217 27.101 1.00 97.56 99 GLN A C 1
ATOM 754 O O . GLN A 1 99 ? -12.860 10.840 26.244 1.00 97.56 99 GLN A O 1
ATOM 759 N N . ASP A 1 100 ? -10.821 10.738 27.178 1.00 97.88 100 ASP A N 1
ATOM 760 C CA . ASP A 1 100 ? -10.331 9.652 26.326 1.00 97.88 100 ASP A CA 1
ATOM 761 C C . ASP A 1 100 ? -10.985 8.311 26.702 1.00 97.88 100 ASP A C 1
ATOM 763 O O . ASP A 1 100 ? -11.197 8.012 27.881 1.00 97.88 100 ASP A O 1
ATOM 767 N N . LEU A 1 101 ? -11.207 7.446 25.709 1.00 97.62 101 LEU A N 1
ATOM 768 C CA . LEU A 1 101 ? -11.528 6.038 25.949 1.00 97.62 101 LEU A CA 1
ATOM 769 C C . LEU A 1 101 ? -10.225 5.244 26.078 1.00 97.62 101 LEU A C 1
ATOM 771 O O . LEU A 1 101 ? -9.442 5.170 25.129 1.00 97.62 101 LEU A O 1
ATOM 775 N N . ILE A 1 102 ? -10.002 4.621 27.236 1.00 97.88 102 ILE A N 1
ATOM 776 C CA . ILE A 1 102 ? -8.750 3.924 27.555 1.00 97.88 102 ILE A CA 1
ATOM 777 C C . ILE A 1 102 ? -9.004 2.435 27.780 1.00 97.88 102 ILE A C 1
ATOM 779 O O . ILE A 1 102 ? -9.812 2.054 28.626 1.00 97.88 102 ILE A O 1
ATOM 783 N N . PHE A 1 103 ? -8.229 1.593 27.098 1.00 96.94 103 PHE A N 1
ATOM 784 C CA . PHE A 1 103 ? -8.170 0.158 27.353 1.00 96.94 103 PHE A CA 1
ATOM 785 C C . PHE A 1 103 ? -6.903 -0.175 28.137 1.00 96.94 103 PHE A C 1
ATOM 787 O O . PHE A 1 103 ? -5.799 0.244 27.779 1.00 96.94 103 PHE A O 1
ATOM 794 N N . LYS A 1 104 ? -7.060 -0.937 29.224 1.00 97.12 104 LYS A N 1
ATOM 795 C CA . LYS A 1 104 ? -5.970 -1.273 30.146 1.00 97.12 104 LYS A CA 1
ATOM 796 C C . LYS A 1 104 ? -5.811 -2.776 30.333 1.00 97.12 104 LYS A C 1
ATOM 798 O O . LYS A 1 104 ? -6.792 -3.512 30.351 1.00 97.12 104 LYS A O 1
ATOM 803 N N . ALA A 1 105 ? -4.576 -3.201 30.574 1.00 96.56 105 ALA A N 1
ATOM 804 C CA . ALA A 1 105 ? -4.228 -4.531 31.056 1.00 96.56 105 ALA A CA 1
ATOM 805 C C . ALA A 1 105 ? -3.305 -4.386 32.273 1.00 96.56 105 ALA A C 1
ATOM 807 O O . ALA A 1 105 ? -2.351 -3.614 32.237 1.00 96.56 105 ALA A O 1
ATOM 808 N N . ASN A 1 106 ? -3.592 -5.099 33.368 1.00 97.19 106 ASN A N 1
ATOM 809 C CA . ASN A 1 106 ? -2.824 -4.995 34.619 1.00 97.19 106 ASN A CA 1
ATOM 810 C C . ASN A 1 106 ? -2.657 -3.537 35.119 1.00 97.19 106 ASN A C 1
ATOM 812 O O . ASN A 1 106 ? -1.572 -3.120 35.512 1.00 97.19 106 ASN A O 1
ATOM 816 N N . ASN A 1 107 ? -3.727 -2.734 35.041 1.00 95.38 107 ASN A N 1
ATOM 817 C CA . ASN A 1 107 ? -3.745 -1.295 35.358 1.00 95.38 107 ASN A CA 1
ATOM 818 C C . ASN A 1 107 ? -2.808 -0.403 34.519 1.00 95.38 107 ASN A C 1
ATOM 820 O O . ASN A 1 107 ? -2.730 0.800 34.777 1.00 95.38 107 ASN A O 1
ATOM 824 N N . LEU A 1 108 ? -2.169 -0.951 33.486 1.00 93.25 108 LEU A N 1
ATOM 825 C CA . LEU A 1 108 ? -1.376 -0.215 32.510 1.00 93.25 108 LEU A CA 1
ATOM 826 C C . LEU A 1 108 ? -2.200 0.021 31.251 1.00 93.25 108 LEU A C 1
ATOM 828 O O . LEU A 1 108 ? -2.965 -0.840 30.821 1.00 93.25 108 LEU A O 1
ATOM 832 N N . GLU A 1 109 ? -2.059 1.201 30.666 1.00 96.06 109 GLU A N 1
ATOM 833 C CA . GLU A 1 109 ? -2.707 1.526 29.404 1.00 96.06 109 GLU A CA 1
ATOM 834 C C . GLU A 1 109 ? -2.097 0.733 28.247 1.00 96.06 109 GLU A C 1
ATOM 836 O O . GLU A 1 109 ? -0.889 0.767 28.035 1.00 96.06 109 GLU A O 1
ATOM 841 N N . ALA A 1 110 ? -2.951 0.020 27.511 1.00 94.69 110 ALA A N 1
ATOM 842 C CA . ALA A 1 110 ? -2.562 -0.757 26.340 1.00 94.69 110 ALA A CA 1
ATOM 843 C C . ALA A 1 110 ? -2.780 0.044 25.048 1.00 94.69 110 ALA A C 1
ATOM 845 O O . ALA A 1 110 ? -1.888 0.113 24.204 1.00 94.69 110 ALA A O 1
ATOM 846 N N . PHE A 1 111 ? -3.947 0.680 24.907 1.00 95.75 111 PHE A N 1
ATOM 847 C CA . PHE A 1 111 ? -4.217 1.652 23.849 1.00 95.75 111 PHE A CA 1
ATOM 848 C C . PHE A 1 111 ? -5.351 2.604 24.248 1.00 95.75 111 PHE A C 1
ATOM 850 O O . PHE A 1 111 ? -6.134 2.319 25.162 1.00 95.75 111 PHE A O 1
ATOM 857 N N . ARG A 1 112 ? -5.453 3.722 23.528 1.00 97.69 112 ARG A N 1
ATOM 858 C CA . ARG A 1 112 ? -6.497 4.737 23.701 1.00 97.69 112 ARG A CA 1
ATOM 859 C C . ARG A 1 112 ? -7.138 5.138 22.384 1.00 97.69 112 ARG A C 1
ATOM 861 O O . ARG A 1 112 ? -6.487 5.106 21.340 1.00 97.69 112 ARG A O 1
ATOM 868 N N . VAL A 1 113 ? -8.375 5.610 22.474 1.00 98.12 113 VAL A N 1
ATOM 869 C CA . VAL A 1 113 ? -8.970 6.513 21.487 1.00 98.12 113 VAL A CA 1
ATOM 870 C C . VAL A 1 113 ? -8.998 7.895 22.121 1.00 98.12 113 VAL A C 1
ATOM 872 O O . VAL A 1 113 ? -9.703 8.115 23.107 1.00 98.12 113 VAL A O 1
ATOM 875 N N . SER A 1 114 ? -8.190 8.810 21.591 1.00 97.12 114 SER A N 1
ATOM 876 C CA . SER A 1 114 ? -8.145 10.171 22.104 1.00 97.12 114 SER A CA 1
ATOM 877 C C . SER A 1 114 ? -9.397 10.933 21.696 1.00 97.12 114 SER A C 1
ATOM 879 O O . SER A 1 114 ? -9.777 10.929 20.524 1.00 97.12 114 SER A O 1
ATOM 881 N N . GLN A 1 115 ? -9.996 11.654 22.642 1.00 96.62 115 GLN A N 1
ATOM 882 C CA . GLN A 1 115 ? -11.059 12.612 22.328 1.00 96.62 115 GLN A CA 1
ATOM 883 C C . GLN A 1 115 ? -10.554 13.725 21.396 1.00 96.62 115 GLN A C 1
ATOM 885 O O . GLN A 1 115 ? -11.318 14.287 20.612 1.00 96.62 115 GLN A O 1
ATOM 890 N N . VAL A 1 116 ? -9.244 14.001 21.422 1.00 92.38 116 VAL A N 1
ATOM 891 C CA . VAL A 1 116 ? -8.617 15.003 20.568 1.00 92.38 116 VAL A CA 1
ATOM 892 C C . VAL A 1 116 ? -8.367 14.387 19.192 1.00 92.38 116 VAL A C 1
ATOM 894 O O . VAL A 1 116 ? -7.503 13.527 19.022 1.00 92.38 116 VAL A O 1
ATOM 897 N N . ASN A 1 117 ? -9.105 14.854 18.183 1.00 93.75 117 ASN A N 1
ATOM 898 C CA . ASN A 1 117 ? -8.983 14.429 16.779 1.00 93.75 117 ASN A CA 1
ATOM 899 C C . ASN A 1 117 ? -9.223 12.926 16.517 1.00 93.75 117 ASN A C 1
ATOM 901 O O . ASN A 1 117 ? -8.854 12.442 15.444 1.00 93.75 117 ASN A O 1
ATOM 905 N N . GLN A 1 118 ? -9.811 12.196 17.475 1.00 96.31 118 GLN A N 1
ATOM 906 C CA . GLN A 1 118 ? -10.246 10.800 17.322 1.00 96.31 118 GLN A CA 1
ATOM 907 C C . GLN A 1 118 ? -9.098 9.846 16.946 1.00 96.31 118 GLN A C 1
ATOM 909 O O . GLN A 1 118 ? -9.280 8.890 16.197 1.00 96.31 118 GLN A O 1
ATOM 914 N N . ARG A 1 119 ? -7.894 10.117 17.459 1.00 97.69 119 ARG A N 1
ATOM 915 C CA . ARG A 1 119 ? -6.679 9.355 17.141 1.00 97.69 119 ARG A CA 1
ATOM 916 C C . ARG A 1 119 ? -6.549 8.111 18.008 1.00 97.69 119 ARG A C 1
ATOM 918 O O . ARG A 1 119 ? -6.852 8.150 19.200 1.00 97.69 119 ARG A O 1
ATOM 925 N N . VAL A 1 120 ? -6.010 7.043 17.435 1.00 98.12 120 VAL A N 1
ATOM 926 C CA . VAL A 1 120 ? -5.661 5.816 18.154 1.00 98.12 120 VAL A CA 1
ATOM 927 C C . VAL A 1 120 ? -4.190 5.861 18.553 1.00 98.12 120 VAL A C 1
ATOM 929 O O . VAL A 1 120 ? -3.311 5.987 17.702 1.00 98.12 120 VAL A O 1
ATOM 932 N N . GLY A 1 121 ? -3.926 5.752 19.854 1.00 97.44 121 GLY A N 1
ATOM 933 C CA . GLY A 1 121 ? -2.574 5.693 20.410 1.00 97.44 121 GLY A CA 1
ATOM 934 C C . GLY A 1 121 ? -2.292 4.333 21.037 1.00 97.44 121 GLY A C 1
ATOM 935 O O . GLY A 1 121 ? -3.093 3.856 21.839 1.00 97.44 121 GLY A O 1
ATOM 936 N N . ILE A 1 122 ? -1.151 3.727 20.711 1.00 97.12 122 ILE A N 1
ATOM 937 C CA . ILE A 1 122 ? -0.622 2.530 21.377 1.00 97.12 122 ILE A CA 1
ATOM 938 C C . ILE A 1 122 ? 0.640 2.937 22.134 1.00 97.12 122 ILE A C 1
ATOM 940 O O . ILE A 1 122 ? 1.592 3.444 21.537 1.00 97.12 122 ILE A O 1
ATOM 944 N N . ASN A 1 123 ? 0.624 2.733 23.456 1.00 94.44 123 ASN A N 1
ATOM 945 C CA . ASN A 1 123 ? 1.710 3.101 24.374 1.00 94.44 123 ASN A CA 1
ATOM 946 C C . ASN A 1 123 ? 2.137 4.592 24.288 1.00 94.44 123 ASN A C 1
ATOM 948 O O . ASN A 1 123 ? 3.254 4.964 24.633 1.00 94.44 123 ASN A O 1
ATOM 952 N N . THR A 1 124 ? 1.228 5.473 23.856 1.00 94.75 124 THR A N 1
ATOM 953 C CA . THR A 1 124 ? 1.389 6.934 23.863 1.00 94.75 124 THR A CA 1
ATOM 954 C C . THR A 1 124 ? 0.094 7.599 24.302 1.00 94.75 124 THR A C 1
ATOM 956 O O . THR A 1 124 ? -0.991 7.210 23.867 1.00 94.75 124 THR A O 1
ATOM 959 N N . ILE A 1 125 ? 0.213 8.627 25.147 1.00 95.31 125 ILE A N 1
ATOM 960 C CA . ILE A 1 125 ? -0.943 9.390 25.624 1.00 95.31 125 ILE A CA 1
ATOM 961 C C . ILE A 1 125 ? -1.284 10.602 24.748 1.00 95.31 125 ILE A C 1
ATOM 963 O O . ILE A 1 125 ? -2.388 11.130 24.836 1.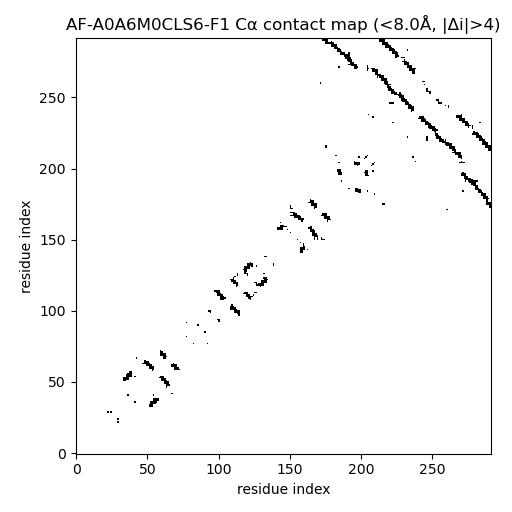00 95.31 125 ILE A O 1
ATOM 967 N N . ASN A 1 126 ? -0.360 11.009 23.877 1.00 94.88 126 ASN A N 1
ATOM 968 C CA . ASN A 1 126 ? -0.491 12.173 23.003 1.00 94.88 126 ASN A CA 1
ATOM 969 C C . ASN A 1 126 ? -0.257 11.754 21.542 1.00 94.88 126 ASN A C 1
ATOM 971 O O . ASN A 1 126 ? 0.780 12.111 20.977 1.00 94.88 126 ASN A O 1
ATOM 975 N N . PRO A 1 127 ? -1.166 10.971 20.929 1.00 96.56 127 PRO A N 1
ATOM 976 C CA . PRO A 1 127 ? -0.976 10.491 19.565 1.00 96.56 127 PRO A CA 1
ATOM 977 C C . PRO A 1 127 ? -0.863 11.659 18.573 1.00 96.56 127 PRO A C 1
ATOM 979 O O . PRO A 1 127 ? -1.729 12.543 18.518 1.00 96.56 127 PRO A O 1
ATOM 982 N N . ASN A 1 128 ? 0.196 11.671 17.762 1.00 96.25 128 ASN A N 1
ATOM 983 C CA . ASN A 1 128 ? 0.452 12.726 16.774 1.00 96.25 128 ASN A CA 1
ATOM 984 C C . ASN A 1 128 ? -0.066 12.393 15.354 1.00 96.25 128 ASN A C 1
ATOM 986 O O . ASN A 1 128 ? -0.129 13.288 14.508 1.00 96.25 128 ASN A O 1
ATOM 990 N N . ALA A 1 129 ? -0.524 11.157 15.131 1.00 96.81 129 ALA A N 1
ATOM 991 C CA . ALA A 1 129 ? -1.117 10.648 13.893 1.00 96.81 129 ALA A CA 1
ATOM 992 C C . ALA A 1 129 ? -2.445 9.912 14.165 1.00 96.81 129 ALA A C 1
ATOM 994 O O . ALA A 1 129 ? -2.793 9.661 15.316 1.00 96.81 129 ALA A O 1
ATOM 995 N N . GLN A 1 130 ? -3.205 9.578 13.111 1.00 96.81 130 GLN A N 1
ATOM 996 C CA . GLN A 1 130 ? -4.460 8.808 13.234 1.00 96.81 130 GLN A CA 1
ATOM 997 C C . GLN A 1 130 ? -4.250 7.454 13.926 1.00 96.81 130 GLN A C 1
ATOM 999 O O . GLN A 1 130 ? -5.052 7.064 14.769 1.00 96.81 130 GLN A O 1
ATOM 1004 N N . LEU A 1 131 ? -3.143 6.785 13.608 1.00 97.06 131 LEU A N 1
ATOM 1005 C CA . LEU A 1 131 ? -2.605 5.656 14.353 1.00 97.06 131 LEU A CA 1
ATOM 1006 C C . LEU A 1 131 ? -1.172 6.015 14.742 1.00 97.06 131 LEU A C 1
ATOM 1008 O O . LEU A 1 131 ? -0.342 6.225 13.859 1.00 97.06 131 LEU A O 1
ATOM 1012 N N . ASP A 1 132 ? -0.897 6.100 16.038 1.00 97.31 132 ASP A N 1
ATOM 1013 C CA . ASP A 1 132 ? 0.431 6.398 16.574 1.00 97.31 132 ASP A CA 1
ATOM 1014 C C . ASP A 1 132 ? 0.859 5.294 17.547 1.00 97.31 132 ASP A C 1
ATOM 1016 O O . ASP A 1 132 ? 0.110 4.919 18.453 1.00 97.31 132 ASP A O 1
ATOM 1020 N N . ILE A 1 133 ? 2.050 4.741 17.331 1.00 96.88 133 ILE A N 1
ATOM 1021 C CA . ILE A 1 133 ? 2.583 3.606 18.086 1.00 96.88 133 ILE A CA 1
ATOM 1022 C C . ILE A 1 133 ? 3.955 4.002 18.617 1.00 96.88 133 ILE A C 1
ATOM 1024 O O . ILE A 1 133 ? 4.937 4.027 17.874 1.00 96.88 133 ILE A O 1
ATOM 1028 N N . LEU A 1 134 ? 4.037 4.257 19.921 1.00 95.50 134 LEU A N 1
ATOM 1029 C CA . LEU A 1 134 ? 5.309 4.468 20.602 1.00 95.50 134 LEU A CA 1
ATOM 1030 C C . LEU A 1 134 ? 5.799 3.122 21.139 1.00 95.50 134 LEU A C 1
ATOM 1032 O O . LEU A 1 134 ? 5.177 2.548 22.022 1.00 95.50 134 LEU A O 1
ATOM 1036 N N . SER A 1 135 ? 6.907 2.586 20.637 1.00 93.38 135 SER A N 1
ATOM 1037 C CA . SER A 1 135 ? 7.411 1.274 21.068 1.00 93.38 135 SER A CA 1
ATOM 1038 C C . SER A 1 135 ? 8.929 1.271 21.207 1.00 93.38 135 SER A C 1
ATOM 1040 O O . SER A 1 135 ? 9.621 1.946 20.450 1.00 93.38 135 SER A O 1
ATOM 1042 N N . THR A 1 136 ? 9.441 0.489 22.160 1.00 92.94 136 THR A N 1
ATOM 1043 C CA . THR A 1 136 ? 10.860 0.093 22.236 1.00 92.94 136 THR A CA 1
ATOM 1044 C C . THR A 1 136 ? 11.118 -1.280 21.599 1.00 92.94 136 THR A C 1
ATOM 1046 O O . THR A 1 136 ? 12.266 -1.697 21.504 1.00 92.94 136 THR A O 1
ATOM 1049 N N . GLU A 1 137 ? 10.057 -1.966 21.164 1.00 94.81 137 GLU A N 1
ATOM 1050 C CA . GLU A 1 137 ? 10.065 -3.251 20.451 1.00 94.81 137 GLU A CA 1
ATOM 1051 C C . GLU A 1 137 ? 9.670 -3.038 18.974 1.00 94.81 137 GLU A C 1
ATOM 1053 O O . GLU A 1 137 ? 9.696 -1.916 18.474 1.00 94.81 137 GLU A O 1
ATOM 1058 N N . VAL A 1 138 ? 9.258 -4.089 18.251 1.00 95.38 138 VAL A N 1
ATOM 1059 C CA . VAL A 1 138 ? 8.706 -3.961 16.887 1.00 95.38 138 VAL A CA 1
ATOM 1060 C C . VAL A 1 138 ? 7.350 -3.228 16.933 1.00 95.38 138 VAL A C 1
ATOM 1062 O O . VAL A 1 138 ? 6.386 -3.804 17.440 1.00 95.38 138 VAL A O 1
ATOM 1065 N N . PRO A 1 139 ? 7.225 -1.990 16.405 1.00 94.94 139 PRO A N 1
ATOM 1066 C CA . PRO A 1 139 ? 5.986 -1.210 16.507 1.00 94.94 139 PRO A CA 1
ATOM 1067 C C . PRO A 1 139 ? 4.881 -1.718 15.569 1.00 94.94 139 PRO A C 1
ATOM 1069 O O . PRO A 1 139 ? 3.703 -1.652 15.903 1.00 94.94 139 PRO A O 1
ATOM 1072 N N . LEU A 1 140 ? 5.251 -2.250 14.400 1.00 95.12 140 LEU A N 1
ATOM 1073 C CA . LEU A 1 140 ? 4.328 -2.807 13.416 1.00 95.12 140 LEU A CA 1
ATOM 1074 C C . LEU A 1 140 ? 4.937 -4.066 12.805 1.00 95.12 140 LEU A C 1
ATOM 1076 O O . LEU A 1 140 ? 6.043 -4.038 12.269 1.00 95.12 140 LEU A O 1
ATOM 1080 N N . ARG A 1 141 ? 4.189 -5.169 12.843 1.00 94.75 141 ARG A N 1
ATOM 1081 C CA . ARG A 1 141 ? 4.538 -6.404 12.141 1.00 94.75 141 ARG A CA 1
ATOM 1082 C C . ARG A 1 141 ? 3.500 -6.686 11.063 1.00 94.75 141 ARG A C 1
ATOM 1084 O O . ARG A 1 141 ? 2.359 -7.002 11.379 1.00 94.75 141 ARG A O 1
ATOM 1091 N N . ILE A 1 142 ? 3.930 -6.660 9.805 1.00 94.25 142 ILE A N 1
ATOM 1092 C CA . ILE A 1 142 ? 3.166 -7.182 8.668 1.00 94.25 142 ILE A CA 1
ATOM 1093 C C . ILE A 1 142 ? 3.768 -8.543 8.328 1.00 94.25 142 ILE A C 1
ATOM 1095 O O . ILE A 1 142 ? 4.940 -8.639 7.972 1.00 94.25 142 ILE A O 1
ATOM 1099 N N . GLN A 1 143 ? 3.005 -9.615 8.522 1.00 94.25 143 GLN A N 1
ATOM 1100 C CA . GLN A 1 143 ? 3.495 -10.964 8.242 1.00 94.25 143 GLN A CA 1
ATOM 1101 C C . GLN A 1 143 ? 3.564 -11.206 6.725 1.00 94.25 143 GLN A C 1
ATOM 1103 O O . GLN A 1 143 ? 2.629 -10.806 6.027 1.00 94.25 143 GLN A O 1
ATOM 1108 N N . PRO A 1 144 ? 4.623 -11.867 6.212 1.00 95.44 144 PRO A N 1
ATOM 1109 C CA . PRO A 1 144 ? 4.673 -12.278 4.816 1.00 95.44 144 PRO A CA 1
ATOM 1110 C C . PRO A 1 144 ? 3.474 -13.153 4.448 1.00 95.44 144 PRO A C 1
ATOM 1112 O O . PRO A 1 144 ? 3.179 -14.121 5.154 1.00 95.44 144 PRO A O 1
ATOM 1115 N N . ASN A 1 145 ? 2.788 -12.818 3.356 1.00 92.81 145 ASN A N 1
ATOM 1116 C CA . ASN A 1 145 ? 1.706 -13.643 2.833 1.00 92.81 145 ASN A CA 1
ATOM 1117 C C . ASN A 1 145 ? 2.238 -14.635 1.792 1.00 92.81 145 ASN A C 1
ATOM 1119 O O . ASN A 1 145 ? 2.992 -14.262 0.889 1.00 92.81 145 ASN A O 1
ATOM 1123 N N . ALA A 1 146 ? 1.812 -15.896 1.909 1.00 87.56 146 ALA A N 1
ATOM 1124 C CA . ALA A 1 146 ? 2.230 -16.954 0.998 1.00 87.56 146 ALA A CA 1
ATOM 1125 C C . ALA A 1 146 ? 1.607 -16.825 -0.396 1.00 87.56 146 ALA A C 1
ATOM 1127 O O . ALA A 1 146 ? 2.247 -17.171 -1.386 1.00 87.56 146 ALA A O 1
ATOM 1128 N N . ALA A 1 147 ? 0.382 -16.306 -0.467 1.00 93.69 147 ALA A N 1
ATOM 1129 C CA . ALA A 1 147 ? -0.290 -15.969 -1.714 1.00 93.69 147 ALA A CA 1
ATOM 1130 C C . ALA A 1 147 ? -0.348 -14.448 -1.887 1.00 93.69 147 ALA A C 1
ATOM 1132 O O . ALA A 1 147 ? -0.491 -13.714 -0.907 1.00 93.69 147 ALA A O 1
ATOM 1133 N N . THR A 1 148 ? -0.289 -13.971 -3.132 1.00 95.38 148 THR A N 1
ATOM 1134 C CA . THR A 1 148 ? -0.569 -12.565 -3.441 1.00 95.38 148 THR A CA 1
ATOM 1135 C C . THR A 1 148 ? -2.034 -12.258 -3.085 1.00 95.38 148 THR A C 1
ATOM 1137 O O . THR A 1 148 ? -2.929 -12.925 -3.612 1.00 95.38 148 THR A O 1
ATOM 1140 N N . PRO A 1 149 ? -2.322 -11.288 -2.194 1.00 96.00 149 PRO A N 1
ATOM 1141 C CA . PRO A 1 149 ? -3.695 -10.896 -1.881 1.00 96.00 149 PRO A CA 1
ATOM 1142 C C . PRO A 1 149 ? -4.433 -10.335 -3.105 1.00 96.00 149 PRO A C 1
ATOM 1144 O O . PRO A 1 149 ? -3.819 -9.763 -4.003 1.00 96.00 149 PRO A O 1
ATOM 1147 N N . ALA A 1 150 ? -5.765 -10.396 -3.113 1.00 95.31 150 ALA A N 1
ATOM 1148 C CA . ALA A 1 150 ? -6.557 -9.620 -4.066 1.00 95.31 150 ALA A CA 1
ATOM 1149 C C . ALA A 1 150 ? -6.511 -8.134 -3.672 1.00 95.31 150 ALA A C 1
ATOM 1151 O O . ALA A 1 150 ? -7.021 -7.757 -2.617 1.00 95.31 150 ALA A O 1
ATOM 1152 N N . GLY A 1 151 ? -5.870 -7.303 -4.494 1.00 93.00 151 GLY A N 1
ATOM 1153 C CA . GLY A 1 151 ? -5.846 -5.856 -4.305 1.00 93.00 151 GLY A CA 1
ATOM 1154 C C . GLY A 1 151 ? -6.990 -5.180 -5.059 1.00 93.00 151 GLY A C 1
ATOM 1155 O O . GLY A 1 151 ? -7.367 -5.609 -6.148 1.00 93.00 151 GLY A O 1
ATOM 1156 N N . SER A 1 152 ? -7.566 -4.134 -4.474 1.00 94.19 152 SER A N 1
ATOM 1157 C CA . SER A 1 152 ? -8.682 -3.389 -5.072 1.00 94.19 152 SER A CA 1
ATOM 1158 C C . SER A 1 152 ? -8.600 -1.880 -4.868 1.00 94.19 152 SER A C 1
ATOM 1160 O O . SER A 1 152 ? -9.276 -1.143 -5.579 1.00 94.19 152 SER A O 1
ATOM 1162 N N . LEU A 1 153 ? -7.802 -1.402 -3.909 1.00 95.50 153 LEU A N 1
ATOM 1163 C CA . LEU A 1 153 ? -7.730 0.011 -3.536 1.00 95.50 153 LEU A CA 1
ATOM 1164 C C . LEU A 1 153 ? -6.277 0.463 -3.386 1.00 95.50 153 LEU A C 1
ATOM 1166 O O . LEU A 1 153 ? -5.452 -0.257 -2.822 1.00 95.50 153 LEU A O 1
ATOM 1170 N N . SER A 1 154 ? -5.978 1.679 -3.846 1.00 92.56 154 SER A N 1
ATOM 1171 C CA . SER A 1 154 ? -4.674 2.308 -3.624 1.00 92.56 154 SER A CA 1
ATOM 1172 C C . SER A 1 154 ? -4.369 2.427 -2.131 1.00 92.56 154 SER A C 1
ATOM 1174 O O . SER A 1 154 ? -5.254 2.717 -1.327 1.00 92.56 154 SER A O 1
ATOM 1176 N N . GLY A 1 155 ? -3.104 2.227 -1.761 1.00 89.06 155 GLY A N 1
ATOM 1177 C CA . GLY A 1 155 ? -2.650 2.313 -0.369 1.00 89.06 155 GLY A CA 1
ATOM 1178 C C . GLY A 1 155 ? -2.821 1.023 0.437 1.00 89.06 155 GLY A C 1
ATOM 1179 O O . GLY A 1 155 ? -2.344 0.955 1.567 1.00 89.06 155 GLY A O 1
ATOM 1180 N N . GLN A 1 156 ? -3.429 -0.024 -0.131 1.00 96.50 156 GLN A N 1
ATOM 1181 C CA . GLN A 1 156 ? -3.284 -1.371 0.421 1.00 96.50 156 GLN A CA 1
ATOM 1182 C C . GLN A 1 156 ? -1.813 -1.789 0.339 1.00 96.50 156 GLN A C 1
ATOM 1184 O O . GLN A 1 156 ? -1.158 -1.539 -0.673 1.00 96.50 156 GLN A O 1
ATOM 1189 N N . MET A 1 157 ? -1.303 -2.425 1.393 1.00 96.31 157 MET A N 1
ATOM 1190 C CA . MET A 1 157 ? 0.090 -2.857 1.501 1.00 96.31 157 MET A CA 1
ATOM 1191 C C . MET A 1 157 ? 0.162 -4.305 1.985 1.00 96.31 157 MET A C 1
ATOM 1193 O O . MET A 1 157 ? -0.626 -4.706 2.842 1.00 96.31 157 MET A O 1
ATOM 1197 N N . PHE A 1 158 ? 1.124 -5.081 1.488 1.00 96.31 158 PHE A N 1
ATOM 1198 C CA . PHE A 1 158 ? 1.453 -6.390 2.056 1.00 96.31 158 PHE A CA 1
ATOM 1199 C C . PHE A 1 158 ? 2.935 -6.721 1.880 1.00 96.31 158 PHE A C 1
ATOM 1201 O O . PHE A 1 158 ? 3.590 -6.233 0.962 1.00 96.31 158 PHE A O 1
ATOM 1208 N N . VAL A 1 159 ? 3.458 -7.570 2.762 1.00 96.75 159 VAL A N 1
ATOM 1209 C CA . VAL A 1 159 ? 4.796 -8.151 2.616 1.00 96.75 159 VAL A CA 1
ATOM 1210 C C . VAL A 1 159 ? 4.641 -9.506 1.932 1.00 96.75 159 VAL A C 1
ATOM 1212 O O . VAL A 1 159 ? 3.823 -10.315 2.372 1.00 96.75 159 VAL A O 1
ATOM 1215 N N . ALA A 1 160 ? 5.391 -9.767 0.864 1.00 95.12 160 ALA A N 1
ATOM 1216 C CA . ALA A 1 160 ? 5.387 -11.079 0.215 1.00 95.12 160 ALA A CA 1
ATOM 1217 C C . ALA A 1 160 ? 6.512 -11.981 0.754 1.00 95.12 160 ALA A C 1
ATOM 1219 O O . ALA A 1 160 ? 7.403 -11.539 1.478 1.00 95.12 160 ALA A O 1
ATOM 1220 N N . ASN A 1 161 ? 6.499 -13.262 0.376 1.00 92.75 161 ASN A N 1
ATOM 1221 C CA . ASN A 1 161 ? 7.521 -14.241 0.782 1.00 92.75 161 ASN A CA 1
ATOM 1222 C C . ASN A 1 161 ? 8.949 -13.931 0.298 1.00 92.75 161 ASN A C 1
ATOM 1224 O O . ASN A 1 161 ? 9.900 -14.516 0.808 1.00 92.75 161 ASN A O 1
ATOM 1228 N N . ASP A 1 162 ? 9.113 -13.037 -0.676 1.00 92.06 162 ASP A N 1
ATOM 1229 C CA . ASP A 1 162 ? 10.430 -12.554 -1.109 1.00 92.06 162 ASP A CA 1
ATOM 1230 C C . ASP A 1 162 ? 11.005 -11.460 -0.192 1.00 92.06 162 ASP A C 1
ATOM 1232 O O . ASP A 1 162 ? 12.108 -10.974 -0.438 1.00 92.06 162 ASP A O 1
ATOM 1236 N N . GLY A 1 163 ? 10.274 -11.089 0.865 1.00 92.69 163 GLY A N 1
ATOM 1237 C CA . GLY A 1 163 ? 10.683 -10.102 1.858 1.00 92.69 163 GLY A CA 1
ATOM 1238 C C . GLY A 1 163 ? 10.448 -8.654 1.437 1.00 92.69 163 GLY A C 1
ATOM 1239 O O . GLY A 1 163 ? 10.794 -7.754 2.199 1.00 92.69 163 GLY A O 1
ATOM 1240 N N . LEU A 1 164 ? 9.861 -8.411 0.262 1.00 95.38 164 LEU A N 1
ATOM 1241 C CA . LEU A 1 164 ? 9.568 -7.064 -0.209 1.00 95.38 164 LEU A CA 1
ATOM 1242 C C . LEU A 1 164 ? 8.181 -6.607 0.242 1.00 95.38 164 LEU A C 1
ATOM 1244 O O . LEU A 1 164 ? 7.236 -7.393 0.367 1.00 95.38 164 LEU A O 1
ATOM 1248 N N . LEU A 1 165 ? 8.075 -5.300 0.466 1.00 97.19 165 LEU A N 1
ATOM 1249 C CA . LEU A 1 165 ? 6.823 -4.615 0.738 1.00 97.19 165 LEU A CA 1
ATOM 1250 C C . LEU A 1 165 ? 6.227 -4.118 -0.580 1.00 97.19 165 LEU A C 1
ATOM 1252 O O . LEU A 1 165 ? 6.862 -3.370 -1.328 1.00 97.19 165 LEU A O 1
ATOM 1256 N N . TYR A 1 166 ? 4.994 -4.528 -0.838 1.00 97.69 166 TYR A N 1
ATOM 1257 C CA . TYR A 1 166 ? 4.233 -4.167 -2.022 1.00 97.69 166 TYR A CA 1
ATOM 1258 C C . TYR A 1 166 ? 3.078 -3.254 -1.637 1.00 97.69 166 TYR A C 1
ATOM 1260 O O . TYR A 1 166 ? 2.444 -3.456 -0.600 1.00 97.69 166 TYR A O 1
ATOM 1268 N N . ALA A 1 167 ? 2.776 -2.291 -2.502 1.00 97.75 167 ALA A N 1
ATOM 1269 C CA . ALA A 1 167 ? 1.551 -1.510 -2.461 1.00 97.75 167 ALA A CA 1
ATOM 1270 C C . ALA A 1 167 ? 0.702 -1.813 -3.699 1.00 97.75 167 ALA A C 1
ATOM 1272 O O . ALA A 1 167 ? 1.236 -2.038 -4.790 1.00 97.75 167 ALA A O 1
ATOM 1273 N N . TYR A 1 168 ? -0.620 -1.834 -3.537 1.00 98.00 168 TYR A N 1
ATOM 1274 C CA . TYR A 1 168 ? -1.513 -2.019 -4.673 1.00 98.00 168 TYR A CA 1
ATOM 1275 C C . TYR A 1 168 ? -1.604 -0.714 -5.466 1.00 98.00 168 TYR A C 1
ATOM 1277 O O . TYR A 1 168 ? -2.048 0.315 -4.950 1.00 98.00 168 TYR A O 1
ATOM 1285 N N . ASP A 1 169 ? -1.174 -0.758 -6.724 1.00 96.50 169 ASP A N 1
ATOM 1286 C CA . ASP A 1 169 ? -1.349 0.325 -7.683 1.00 96.50 169 ASP A CA 1
ATOM 1287 C C . ASP A 1 169 ? -2.695 0.112 -8.383 1.00 96.50 169 ASP A C 1
ATOM 1289 O O . ASP A 1 169 ? -2.819 -0.741 -9.262 1.00 96.50 169 ASP A O 1
ATOM 1293 N N . ALA A 1 170 ? -3.724 0.866 -7.980 1.00 95.44 170 ALA A N 1
ATOM 1294 C CA . ALA A 1 170 ? -5.059 0.729 -8.561 1.00 95.44 170 ALA A CA 1
ATOM 1295 C C . ALA A 1 170 ? -5.144 1.224 -10.014 1.00 95.44 170 ALA A C 1
ATOM 1297 O O . ALA A 1 170 ? -6.038 0.796 -10.738 1.00 95.44 170 ALA A O 1
ATOM 1298 N N . VAL A 1 171 ? -4.220 2.087 -10.457 1.00 93.88 171 VAL A N 1
ATOM 1299 C CA . VAL A 1 171 ? -4.166 2.561 -11.849 1.00 93.88 171 VAL A CA 1
ATOM 1300 C C . VAL A 1 171 ? -3.627 1.455 -12.751 1.00 93.88 171 VAL A C 1
ATOM 1302 O O . VAL A 1 171 ? -4.165 1.215 -13.829 1.00 93.88 171 VAL A O 1
ATOM 1305 N N . ARG A 1 172 ? -2.592 0.742 -12.295 1.00 95.06 172 ARG A N 1
ATOM 1306 C CA . ARG A 1 172 ? -1.987 -0.388 -13.022 1.00 95.06 172 ARG A CA 1
ATOM 1307 C C . ARG A 1 172 ? -2.611 -1.742 -12.681 1.00 95.06 172 ARG A C 1
ATOM 1309 O O . ARG A 1 172 ? -2.230 -2.748 -13.279 1.00 95.06 172 ARG A O 1
ATOM 1316 N N . THR A 1 173 ? -3.543 -1.765 -11.730 1.00 95.75 173 THR A N 1
ATOM 1317 C CA . THR A 1 173 ? -4.267 -2.942 -11.228 1.00 95.75 173 THR A CA 1
ATOM 1318 C C . THR A 1 173 ? -3.349 -4.104 -10.835 1.00 95.75 173 THR A C 1
ATOM 1320 O O . THR A 1 173 ? -3.566 -5.243 -11.244 1.00 95.75 173 THR A O 1
ATOM 1323 N N . LYS A 1 174 ? -2.270 -3.815 -10.100 1.00 95.94 174 LYS A N 1
ATOM 1324 C CA . LYS A 1 174 ? -1.257 -4.811 -9.715 1.00 95.94 174 LYS A CA 1
ATOM 1325 C C . LYS A 1 174 ? -0.531 -4.423 -8.435 1.00 95.94 174 LYS A C 1
ATOM 1327 O O . LYS A 1 174 ? -0.506 -3.256 -8.044 1.00 95.94 174 LYS A O 1
ATOM 1332 N N . TRP A 1 175 ? 0.085 -5.408 -7.796 1.00 97.94 175 TRP A N 1
ATOM 1333 C CA . TRP A 1 175 ? 0.953 -5.176 -6.653 1.00 97.94 175 TRP A CA 1
ATOM 1334 C C . TRP A 1 175 ? 2.351 -4.822 -7.133 1.00 97.94 175 TRP A C 1
ATOM 1336 O O . TRP A 1 175 ? 2.986 -5.614 -7.826 1.00 97.94 175 TRP A O 1
ATOM 1346 N N . LEU A 1 176 ? 2.826 -3.640 -6.750 1.00 97.62 176 LEU A N 1
ATOM 1347 C CA . LEU A 1 176 ? 4.156 -3.150 -7.095 1.00 97.62 176 LEU A CA 1
ATOM 1348 C C . LEU A 1 176 ? 4.979 -2.942 -5.832 1.00 97.62 176 LEU A C 1
ATOM 1350 O O . LEU A 1 176 ? 4.452 -2.473 -4.820 1.00 97.62 176 LEU A O 1
ATOM 1354 N N . SER A 1 177 ? 6.264 -3.287 -5.883 1.00 97.62 177 SER A N 1
ATOM 1355 C CA . SER A 1 177 ? 7.182 -2.974 -4.793 1.00 97.62 177 SER A CA 1
ATOM 1356 C C . SER A 1 177 ? 7.163 -1.472 -4.531 1.00 97.62 177 SER A C 1
ATOM 1358 O O . SER A 1 177 ? 7.126 -0.663 -5.462 1.00 97.62 177 SER A O 1
ATOM 1360 N N . ILE A 1 178 ? 7.167 -1.099 -3.253 1.00 96.31 178 ILE A N 1
ATOM 1361 C CA . ILE A 1 178 ? 7.233 0.316 -2.874 1.00 96.31 178 ILE A CA 1
ATOM 1362 C C . ILE A 1 178 ? 8.578 0.900 -3.302 1.00 96.31 178 ILE A C 1
ATOM 1364 O O . ILE A 1 178 ? 8.619 1.995 -3.864 1.00 96.31 178 ILE A O 1
ATOM 1368 N N . ASP A 1 179 ? 9.651 0.131 -3.117 1.00 95.00 179 ASP A N 1
ATOM 1369 C CA . ASP A 1 179 ? 10.964 0.483 -3.636 1.00 95.00 179 ASP A CA 1
ATOM 1370 C C . ASP A 1 179 ? 10.950 0.447 -5.165 1.00 95.00 179 ASP A C 1
ATOM 1372 O O . ASP A 1 179 ? 10.594 -0.562 -5.789 1.00 95.00 179 ASP A O 1
ATOM 1376 N N . ARG A 1 180 ? 11.362 1.568 -5.760 1.00 95.25 180 ARG A N 1
ATOM 1377 C CA . ARG A 1 180 ? 11.549 1.733 -7.201 1.00 95.25 180 ARG A CA 1
ATOM 1378 C C . ARG A 1 180 ? 13.024 1.580 -7.533 1.00 95.25 180 ARG A C 1
ATOM 1380 O O . ARG A 1 180 ? 13.886 2.058 -6.801 1.00 95.25 180 ARG A O 1
ATOM 1387 N N . THR A 1 181 ? 13.323 0.893 -8.629 1.00 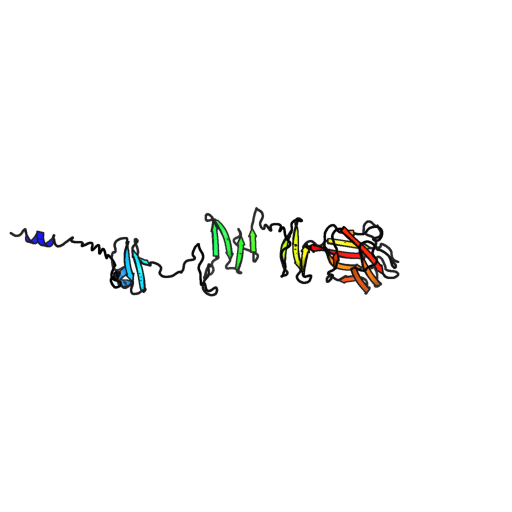95.44 181 THR A N 1
ATOM 1388 C CA . THR A 1 181 ? 14.699 0.727 -9.118 1.00 95.44 181 THR A CA 1
ATOM 1389 C C . THR A 1 181 ? 14.834 1.417 -10.462 1.00 95.44 181 THR A C 1
ATOM 1391 O O . THR A 1 181 ? 13.974 1.258 -11.323 1.00 95.44 181 THR A O 1
ATOM 1394 N N . MET A 1 182 ? 15.914 2.172 -10.653 1.00 95.12 182 MET A N 1
ATOM 1395 C CA . MET A 1 182 ? 16.194 2.823 -11.928 1.00 95.12 182 MET A CA 1
ATOM 1396 C C . MET A 1 182 ? 17.300 2.089 -12.677 1.00 95.12 182 MET A C 1
ATOM 1398 O O . MET A 1 182 ? 18.346 1.778 -12.106 1.00 95.12 182 MET A O 1
ATOM 1402 N N . PHE A 1 183 ? 17.085 1.863 -13.968 1.00 94.88 183 PHE A N 1
ATOM 1403 C CA . PH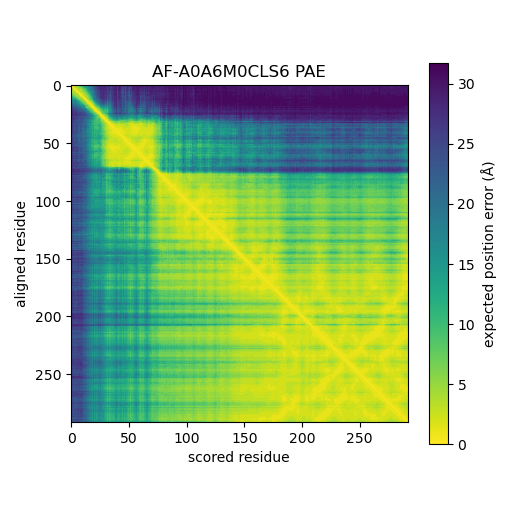E A 1 183 ? 18.113 1.377 -14.882 1.00 94.88 183 PHE A CA 1
ATOM 1404 C C . PHE A 1 183 ? 18.369 2.407 -15.956 1.00 94.88 183 PHE A C 1
ATOM 1406 O O . PHE A 1 183 ? 17.445 3.074 -16.413 1.00 94.88 183 PHE A O 1
ATOM 1413 N N . GLY A 1 184 ? 19.629 2.528 -16.356 1.00 95.94 184 GLY A N 1
ATOM 1414 C CA . GLY A 1 184 ? 20.027 3.557 -17.292 1.00 95.94 184 GLY A CA 1
ATOM 1415 C C . GLY A 1 184 ? 20.897 3.065 -18.419 1.00 95.94 184 GLY A C 1
ATOM 1416 O O . GLY A 1 184 ? 21.603 2.058 -18.307 1.00 95.94 184 GLY A O 1
ATOM 1417 N N . TRP A 1 185 ? 20.844 3.839 -19.489 1.00 98.06 185 TRP A N 1
ATOM 1418 C CA . TRP A 1 185 ? 21.748 3.750 -20.612 1.00 98.06 185 TRP A CA 1
ATOM 1419 C C . TRP A 1 185 ? 22.152 5.149 -21.050 1.00 98.06 185 TRP A C 1
ATOM 1421 O O . TRP A 1 185 ? 21.467 6.127 -20.763 1.00 98.06 185 TRP A O 1
ATOM 1431 N N . GLY A 1 186 ? 23.245 5.244 -21.789 1.00 97.12 186 GLY A N 1
ATOM 1432 C CA . GLY A 1 186 ? 23.592 6.474 -22.473 1.00 97.12 186 GLY A CA 1
ATOM 1433 C C . G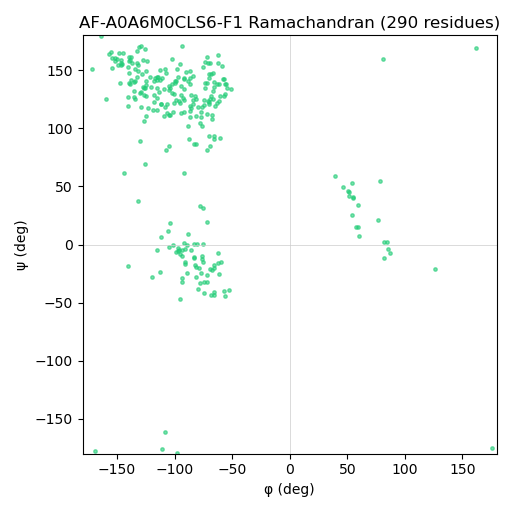LY A 1 186 ? 24.730 6.307 -23.460 1.00 97.12 186 GLY A C 1
ATOM 1434 O O . GLY A 1 186 ? 25.262 5.208 -23.664 1.00 97.12 186 GLY A O 1
ATOM 1435 N N . ARG A 1 187 ? 25.108 7.421 -24.073 1.00 96.12 187 ARG A N 1
ATOM 1436 C CA . ARG A 1 187 ? 26.287 7.548 -24.925 1.00 96.12 187 ARG A CA 1
ATOM 1437 C C . ARG A 1 187 ? 27.022 8.825 -24.569 1.00 96.12 187 ARG A C 1
ATOM 1439 O O . ARG A 1 187 ? 26.422 9.882 -24.467 1.00 96.12 187 ARG A O 1
ATOM 1446 N N . ASN A 1 188 ? 28.335 8.708 -24.402 1.00 95.56 188 ASN A N 1
ATOM 1447 C CA . ASN A 1 188 ? 29.218 9.862 -24.285 1.00 95.56 188 ASN A CA 1
ATOM 1448 C C . ASN A 1 188 ? 29.752 10.232 -25.679 1.00 95.56 188 ASN A C 1
ATOM 1450 O O . ASN A 1 188 ? 30.941 10.066 -25.944 1.00 95.56 188 ASN A O 1
ATOM 1454 N N . ASP A 1 189 ? 28.843 10.581 -26.588 1.00 95.50 189 ASP A N 1
ATOM 1455 C CA . ASP A 1 189 ? 29.130 10.891 -27.990 1.00 95.50 189 ASP A CA 1
ATOM 1456 C C . ASP A 1 189 ? 28.145 11.956 -28.495 1.00 95.50 189 ASP A C 1
ATOM 1458 O O . ASP A 1 189 ? 26.959 11.897 -28.167 1.00 95.50 189 ASP A O 1
ATOM 1462 N N . ALA A 1 190 ? 28.643 12.912 -29.277 1.00 94.00 190 ALA A N 1
ATOM 1463 C CA . ALA A 1 190 ? 27.891 14.041 -29.824 1.00 94.00 190 ALA A CA 1
ATOM 1464 C C . ALA A 1 190 ? 27.173 13.696 -31.149 1.00 94.00 190 ALA A C 1
ATOM 1466 O O . ALA A 1 190 ? 26.445 14.506 -31.703 1.00 94.00 190 ALA A O 1
ATOM 1467 N N . ASN A 1 191 ? 27.380 12.494 -31.694 1.00 95.88 191 ASN A N 1
ATOM 1468 C CA . ASN A 1 191 ? 26.841 12.112 -33.005 1.00 95.88 191 ASN A CA 1
ATOM 1469 C C . ASN A 1 191 ? 26.151 10.740 -32.980 1.00 95.88 191 ASN A C 1
ATOM 1471 O O . ASN A 1 191 ? 26.250 9.953 -33.924 1.00 95.88 191 ASN A O 1
ATOM 1475 N N . THR A 1 192 ? 25.451 10.433 -31.887 1.00 97.62 192 THR A N 1
ATOM 1476 C CA . THR A 1 192 ? 24.783 9.136 -31.706 1.00 97.62 192 THR A CA 1
ATOM 1477 C C . THR A 1 192 ? 23.667 8.982 -32.746 1.00 97.62 192 THR A C 1
ATOM 1479 O O . THR A 1 192 ? 22.729 9.778 -32.768 1.00 97.62 192 THR A O 1
ATOM 1482 N N . THR A 1 193 ? 23.754 7.960 -33.602 1.00 98.19 193 THR A N 1
ATOM 1483 C CA . THR A 1 193 ? 22.794 7.724 -34.696 1.00 98.19 193 THR A CA 1
ATOM 1484 C C . THR A 1 193 ? 22.395 6.255 -34.755 1.00 98.19 193 THR A C 1
ATOM 1486 O O . THR A 1 193 ? 23.270 5.395 -34.835 1.00 98.19 193 THR A O 1
ATOM 1489 N N . ASP A 1 194 ? 21.088 5.985 -34.733 1.00 97.88 194 ASP A N 1
ATOM 1490 C CA . ASP A 1 194 ? 20.469 4.664 -34.934 1.00 97.88 194 ASP A CA 1
ATOM 1491 C C . ASP A 1 194 ? 21.223 3.492 -34.291 1.00 97.88 194 ASP A C 1
ATOM 1493 O O . ASP A 1 194 ? 21.650 2.536 -34.950 1.00 97.88 194 ASP A O 1
ATOM 1497 N N . GLU A 1 195 ? 21.399 3.550 -32.973 1.00 97.25 195 GLU A N 1
ATOM 1498 C CA . GLU A 1 195 ? 22.228 2.577 -32.279 1.00 97.25 195 GLU A CA 1
ATOM 1499 C C . GLU A 1 195 ? 21.768 2.230 -30.868 1.00 97.25 195 GLU A C 1
ATOM 1501 O O . GLU A 1 195 ? 21.058 2.962 -30.178 1.00 97.25 195 GLU A O 1
ATOM 1506 N N . TYR A 1 196 ? 22.229 1.066 -30.412 1.00 97.94 196 TYR A N 1
ATOM 1507 C CA . TYR A 1 196 ? 22.059 0.655 -29.030 1.00 97.94 196 TYR A CA 1
ATOM 1508 C C . TYR A 1 196 ? 22.903 1.535 -28.103 1.00 97.94 196 TYR A C 1
ATOM 1510 O O . TYR A 1 196 ? 24.125 1.681 -28.261 1.00 97.94 196 TYR A O 1
ATOM 1518 N N . LEU A 1 197 ? 22.240 2.080 -27.086 1.00 97.88 197 LEU A N 1
ATOM 1519 C CA . LEU A 1 197 ? 22.888 2.837 -26.026 1.00 97.88 197 LEU A CA 1
ATOM 1520 C C . LEU A 1 197 ? 23.643 1.897 -25.083 1.00 97.88 197 LEU A C 1
ATOM 1522 O O . LEU A 1 197 ? 23.365 0.692 -25.000 1.00 97.88 197 LEU A O 1
ATOM 1526 N N . ARG A 1 198 ? 24.635 2.448 -24.382 1.00 96.88 198 ARG A N 1
ATOM 1527 C CA . ARG A 1 198 ? 25.512 1.688 -23.490 1.00 96.88 198 ARG A CA 1
ATOM 1528 C C . ARG A 1 198 ? 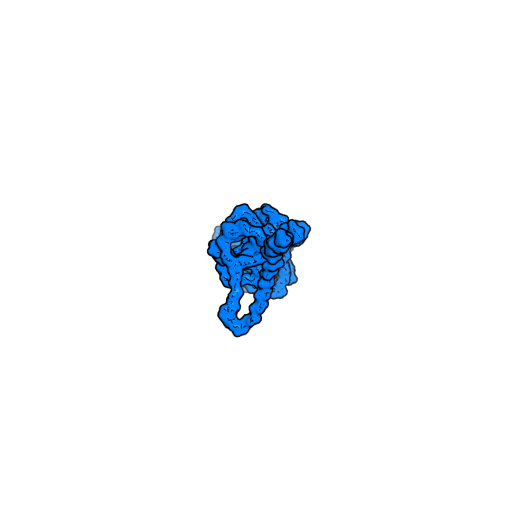24.958 1.680 -22.080 1.00 96.88 198 ARG A C 1
ATOM 1530 O O . ARG A 1 198 ? 24.458 2.690 -21.605 1.00 96.88 198 ARG A O 1
ATOM 1537 N N . GLN A 1 199 ? 25.099 0.559 -21.390 1.00 93.94 199 GLN A N 1
ATOM 1538 C CA . GLN A 1 199 ? 24.979 0.532 -19.934 1.00 93.94 199 GLN A CA 1
ATOM 1539 C C . GLN A 1 199 ? 26.072 1.412 -19.311 1.00 93.94 199 GLN A C 1
ATOM 1541 O O . GLN A 1 199 ? 27.095 1.677 -19.942 1.00 93.94 199 GLN A O 1
ATOM 1546 N N . TYR A 1 200 ? 25.927 1.797 -18.043 1.00 86.75 200 TYR A N 1
ATOM 1547 C CA . TYR A 1 200 ? 26.925 2.646 -17.375 1.00 86.75 200 TYR A CA 1
ATOM 1548 C C . TYR A 1 200 ? 28.303 1.994 -17.180 1.00 86.75 200 TYR A C 1
ATOM 1550 O O . TYR A 1 200 ? 29.293 2.698 -17.028 1.00 86.75 200 TYR A O 1
ATOM 1558 N N . ASN A 1 201 ? 28.403 0.664 -17.280 1.00 88.44 201 ASN A N 1
ATOM 1559 C CA . ASN A 1 201 ? 29.692 -0.038 -17.376 1.00 88.44 201 ASN A CA 1
ATOM 1560 C C . ASN A 1 201 ? 30.354 0.096 -18.774 1.00 88.44 201 ASN A C 1
ATOM 1562 O O . ASN A 1 201 ? 31.402 -0.477 -19.044 1.00 88.44 201 ASN A O 1
ATOM 1566 N N . GLY A 1 202 ? 29.723 0.802 -19.713 1.00 90.56 202 GLY A N 1
ATOM 1567 C CA . GLY A 1 202 ? 30.242 1.070 -21.055 1.00 90.56 202 GLY A CA 1
ATOM 1568 C C . GLY A 1 202 ? 29.936 0.003 -22.112 1.00 90.56 202 GLY A C 1
ATOM 1569 O O . GLY A 1 202 ? 30.197 0.244 -23.290 1.00 90.56 202 GLY A O 1
ATOM 1570 N N . ALA A 1 203 ? 29.360 -1.145 -21.742 1.00 93.75 203 ALA A N 1
ATOM 1571 C CA . ALA A 1 203 ? 28.942 -2.175 -22.696 1.00 93.75 203 ALA A CA 1
ATOM 1572 C C . ALA A 1 203 ? 27.697 -1.738 -23.489 1.00 93.75 203 ALA A C 1
ATOM 1574 O O . ALA A 1 203 ? 26.767 -1.168 -22.918 1.00 93.75 203 ALA A O 1
ATOM 1575 N N . LEU A 1 204 ? 27.663 -2.022 -24.795 1.00 95.50 204 LEU A N 1
ATOM 1576 C CA . LEU A 1 204 ? 26.476 -1.796 -25.626 1.00 95.50 204 LEU A CA 1
ATOM 1577 C C . LEU A 1 204 ? 25.330 -2.704 -25.188 1.00 95.50 204 LEU A C 1
ATOM 1579 O O . LEU A 1 204 ? 25.549 -3.886 -24.914 1.00 95.50 204 LEU A O 1
ATOM 1583 N N . SER A 1 205 ? 24.105 -2.175 -25.164 1.00 96.06 205 SER A N 1
ATOM 1584 C CA . SER A 1 205 ? 22.972 -2.948 -24.658 1.00 96.06 205 SER A CA 1
ATOM 1585 C C . SER A 1 205 ? 22.598 -4.152 -25.529 1.00 96.06 205 SER A C 1
ATOM 1587 O O . SER A 1 205 ? 22.069 -5.115 -24.985 1.00 96.06 205 SER A O 1
ATOM 1589 N N . ASN A 1 206 ? 22.952 -4.181 -26.821 1.00 95.06 206 ASN A N 1
ATOM 1590 C CA . ASN A 1 206 ? 22.850 -5.376 -27.680 1.00 95.06 206 ASN A CA 1
ATOM 1591 C C . ASN A 1 206 ? 23.933 -6.437 -27.449 1.00 95.06 206 ASN A C 1
ATOM 1593 O O . ASN A 1 206 ? 23.804 -7.547 -27.948 1.00 95.06 206 ASN A O 1
ATOM 1597 N N . ASN A 1 207 ? 24.992 -6.118 -26.706 1.00 93.56 207 ASN A N 1
ATOM 1598 C CA . ASN A 1 207 ? 25.983 -7.106 -26.285 1.00 93.56 207 ASN A CA 1
ATOM 1599 C C . ASN A 1 207 ? 25.647 -7.663 -24.894 1.00 93.56 207 ASN A C 1
ATOM 1601 O O . ASN A 1 207 ? 25.970 -8.811 -24.600 1.00 93.56 207 ASN A O 1
ATOM 1605 N N . ASN A 1 208 ? 25.039 -6.844 -24.028 1.00 86.62 208 ASN A N 1
ATOM 1606 C CA . ASN A 1 208 ? 24.526 -7.248 -22.722 1.00 86.62 208 ASN A CA 1
ATOM 1607 C C . ASN A 1 208 ? 23.475 -6.238 -22.225 1.00 86.62 208 ASN A C 1
ATOM 1609 O O . ASN A 1 208 ? 23.758 -5.044 -22.142 1.00 86.62 208 ASN A O 1
ATOM 1613 N N . GLY A 1 209 ? 22.274 -6.702 -21.880 1.00 92.50 209 GLY A N 1
ATOM 1614 C CA . GLY A 1 209 ? 21.209 -5.866 -21.317 1.00 92.50 209 GLY A CA 1
ATOM 1615 C C . GLY A 1 209 ? 21.121 -5.934 -19.793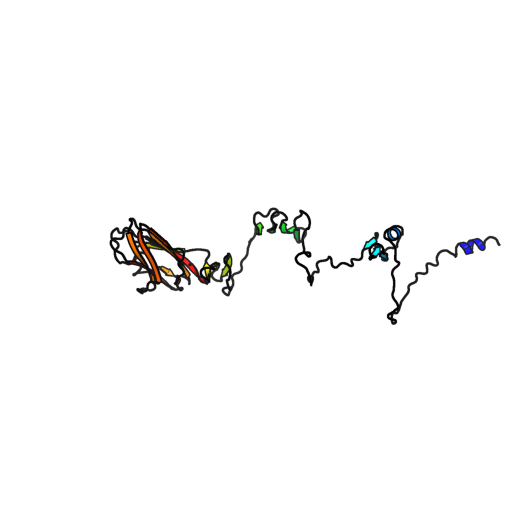 1.00 92.50 209 GLY A C 1
ATOM 1616 O O . GLY A 1 209 ? 21.895 -6.621 -19.124 1.00 92.50 209 GLY A O 1
ATOM 1617 N N . TRP A 1 210 ? 20.172 -5.204 -19.209 1.00 96.31 210 TRP A N 1
ATOM 1618 C CA . TRP A 1 210 ? 19.881 -5.328 -17.777 1.00 96.31 210 TRP A CA 1
ATOM 1619 C C . TRP A 1 210 ? 19.057 -6.587 -17.549 1.00 96.31 210 TRP A C 1
ATOM 1621 O O . TRP A 1 210 ? 17.879 -6.608 -17.892 1.00 96.31 210 TRP A O 1
ATOM 1631 N N . ARG A 1 211 ? 19.679 -7.644 -17.017 1.00 96.38 211 ARG A N 1
ATOM 1632 C CA . ARG A 1 211 ? 18.989 -8.898 -16.695 1.00 96.38 211 ARG A CA 1
ATOM 1633 C C . ARG A 1 211 ? 18.135 -8.733 -15.441 1.00 96.38 211 ARG A C 1
ATOM 1635 O O . ARG A 1 211 ? 18.635 -8.353 -14.383 1.00 96.38 211 ARG A O 1
ATOM 1642 N N . MET A 1 212 ? 16.853 -9.040 -15.574 1.00 97.00 212 MET A N 1
ATOM 1643 C CA . MET A 1 212 ? 15.839 -8.803 -14.559 1.00 97.00 212 MET A CA 1
ATOM 1644 C C . MET A 1 212 ? 15.827 -9.939 -13.543 1.00 97.00 212 MET A C 1
ATOM 1646 O O . MET A 1 212 ? 15.684 -11.107 -13.894 1.00 97.00 212 MET A O 1
ATOM 1650 N N . ILE A 1 213 ? 15.993 -9.587 -12.270 1.00 96.00 213 ILE A N 1
ATOM 1651 C CA . ILE A 1 213 ? 16.121 -10.555 -11.171 1.00 96.00 213 ILE A CA 1
ATOM 1652 C C . ILE A 1 213 ? 14.779 -11.068 -10.639 1.00 96.00 213 ILE A C 1
ATOM 1654 O O . ILE A 1 213 ? 14.777 -11.985 -9.828 1.00 96.00 213 ILE A O 1
ATOM 1658 N N . ARG A 1 214 ? 13.664 -10.439 -11.033 1.00 96.56 214 ARG A N 1
ATOM 1659 C CA . ARG A 1 214 ? 12.281 -10.773 -10.656 1.00 96.56 214 ARG A CA 1
ATOM 1660 C C . ARG A 1 214 ? 11.329 -10.268 -11.739 1.00 96.56 214 ARG A C 1
ATOM 1662 O O . ARG A 1 214 ? 11.717 -9.408 -12.533 1.00 96.56 214 ARG A O 1
ATOM 1669 N N . ASP A 1 215 ? 10.086 -10.738 -11.716 1.00 97.75 215 ASP A N 1
ATOM 1670 C CA . ASP A 1 215 ? 8.989 -10.120 -12.463 1.00 97.75 215 ASP A CA 1
ATOM 1671 C C . ASP A 1 215 ? 8.826 -8.650 -12.059 1.00 97.75 215 ASP A C 1
ATOM 1673 O O . ASP A 1 215 ? 8.941 -8.287 -10.883 1.00 97.75 215 ASP A O 1
ATOM 1677 N N . GLY A 1 216 ? 8.514 -7.790 -13.023 1.00 97.94 216 GLY A N 1
ATOM 1678 C CA . GLY A 1 216 ? 8.334 -6.374 -12.748 1.00 97.94 216 GLY A CA 1
ATOM 1679 C C . GLY A 1 216 ? 7.615 -5.620 -13.849 1.00 97.94 216 GLY A C 1
ATOM 1680 O O . GLY A 1 216 ? 7.215 -6.172 -14.872 1.00 97.94 216 GLY A O 1
ATOM 1681 N N . THR A 1 217 ? 7.435 -4.333 -13.596 1.00 98.38 217 THR A N 1
ATOM 1682 C CA . THR A 1 217 ? 6.739 -3.397 -14.470 1.00 98.38 217 THR A CA 1
ATOM 1683 C C . THR A 1 217 ? 7.622 -2.174 -14.659 1.00 98.38 217 THR A C 1
ATOM 1685 O O . THR A 1 217 ? 8.095 -1.604 -13.677 1.00 98.38 217 THR A O 1
ATOM 1688 N N . ILE A 1 218 ? 7.834 -1.757 -15.906 1.00 98.38 218 ILE A N 1
ATOM 1689 C CA . ILE A 1 218 ? 8.376 -0.435 -16.226 1.00 98.38 218 ILE A CA 1
ATOM 1690 C C . ILE A 1 218 ? 7.286 0.585 -15.912 1.00 98.38 218 ILE A C 1
ATOM 1692 O O . ILE A 1 218 ? 6.170 0.473 -16.425 1.00 98.38 218 ILE A O 1
ATOM 1696 N N . THR A 1 219 ? 7.600 1.548 -15.052 1.00 98.00 219 THR A N 1
ATOM 1697 C CA . THR A 1 219 ? 6.637 2.525 -14.522 1.00 98.00 219 THR A CA 1
ATOM 1698 C C . THR A 1 219 ? 6.901 3.933 -15.006 1.00 98.00 219 THR A C 1
ATOM 1700 O O . THR A 1 219 ? 5.964 4.725 -15.091 1.00 98.00 219 THR A O 1
ATOM 1703 N N . ALA A 1 220 ? 8.139 4.222 -15.399 1.00 98.31 220 ALA A N 1
ATOM 1704 C CA . ALA A 1 220 ? 8.480 5.467 -16.053 1.00 98.31 220 ALA A CA 1
ATOM 1705 C C . ALA A 1 220 ? 9.653 5.302 -17.020 1.00 98.31 220 ALA A C 1
ATOM 1707 O O . ALA A 1 220 ? 10.455 4.375 -16.900 1.00 98.31 220 ALA A O 1
ATOM 1708 N N . ILE A 1 221 ? 9.767 6.245 -17.944 1.00 98.50 221 ILE A N 1
ATOM 1709 C CA . ILE A 1 221 ? 10.920 6.433 -18.817 1.00 98.50 221 ILE A CA 1
ATOM 1710 C C . ILE A 1 221 ? 11.270 7.918 -18.861 1.00 98.50 221 ILE A C 1
ATOM 1712 O O . ILE A 1 221 ? 10.385 8.770 -18.908 1.00 98.50 221 ILE A O 1
ATOM 1716 N N . THR A 1 222 ? 12.559 8.234 -18.843 1.00 98.25 222 THR A N 1
ATOM 1717 C CA . THR A 1 222 ? 13.082 9.585 -19.038 1.00 98.25 222 THR A CA 1
ATOM 1718 C C . THR A 1 222 ? 14.207 9.552 -20.054 1.00 98.25 222 THR A C 1
ATOM 1720 O O . THR A 1 222 ? 14.940 8.566 -20.161 1.00 98.25 222 THR A O 1
ATOM 1723 N N . VAL A 1 223 ? 14.354 10.645 -20.785 1.00 98.12 223 VAL A N 1
ATOM 1724 C CA . VAL A 1 223 ? 15.384 10.836 -21.799 1.00 98.12 223 VAL A CA 1
ATOM 1725 C C . VAL A 1 223 ? 15.895 12.264 -21.682 1.00 98.12 223 VAL A C 1
ATOM 1727 O O . VAL A 1 223 ? 15.098 13.177 -21.474 1.00 98.12 223 VAL A O 1
ATOM 1730 N N . GLN A 1 224 ? 17.205 12.438 -21.805 1.00 98.06 224 GLN A N 1
ATOM 1731 C CA . GLN A 1 224 ? 17.894 13.723 -21.814 1.00 98.06 224 GLN A CA 1
ATOM 1732 C C . GLN A 1 224 ? 18.975 13.702 -22.898 1.00 98.06 224 GLN A C 1
ATOM 1734 O O . GLN A 1 224 ? 19.649 12.688 -23.076 1.00 98.06 224 GLN A O 1
ATOM 1739 N N . THR A 1 225 ? 19.148 14.823 -23.579 1.00 97.81 225 THR A N 1
ATOM 1740 C CA . THR A 1 225 ? 20.205 15.123 -24.548 1.00 97.81 225 THR A CA 1
ATOM 1741 C C . THR A 1 225 ? 20.854 16.465 -24.183 1.00 97.81 225 THR A C 1
ATOM 1743 O O . THR A 1 225 ? 20.377 17.170 -23.290 1.00 97.81 225 THR A O 1
ATOM 1746 N N . ASP A 1 226 ? 21.962 16.816 -24.837 1.00 97.31 226 ASP A N 1
ATOM 1747 C CA . ASP A 1 226 ? 22.671 18.096 -24.617 1.00 97.31 226 ASP A CA 1
ATOM 1748 C C . ASP A 1 226 ? 22.161 19.238 -25.525 1.00 97.31 226 ASP A C 1
ATOM 1750 O O . ASP A 1 226 ? 22.646 20.366 -25.467 1.00 97.31 226 ASP A O 1
ATOM 1754 N N . ALA A 1 227 ? 21.180 18.956 -26.387 1.00 96.75 227 ALA A N 1
ATOM 1755 C CA . ALA A 1 227 ? 20.559 19.930 -27.280 1.00 96.75 227 ALA A CA 1
ATOM 1756 C C . ALA A 1 227 ? 19.110 19.546 -27.613 1.00 96.75 227 ALA A C 1
ATOM 1758 O O . ALA A 1 227 ? 18.708 18.392 -27.464 1.00 96.75 227 ALA A O 1
ATOM 1759 N N . ALA A 1 228 ? 18.322 20.520 -28.079 1.00 97.62 228 ALA A N 1
ATOM 1760 C CA . ALA A 1 228 ? 16.949 20.282 -28.509 1.00 97.62 228 ALA A CA 1
ATOM 1761 C C . ALA A 1 228 ? 16.922 19.412 -29.774 1.00 97.62 228 ALA A C 1
ATOM 1763 O O . ALA A 1 228 ? 17.271 19.869 -30.862 1.00 97.62 228 ALA A O 1
ATOM 1764 N N . GLU A 1 229 ? 16.504 18.157 -29.625 1.00 96.75 229 GLU A N 1
ATOM 1765 C CA . GLU A 1 229 ? 16.671 17.121 -30.643 1.00 96.75 229 GLU A CA 1
ATOM 1766 C C . GLU A 1 229 ? 15.372 16.342 -30.878 1.00 96.75 229 GLU A C 1
ATOM 1768 O O . GLU A 1 229 ? 14.385 16.470 -30.151 1.00 96.75 229 GLU A O 1
ATOM 1773 N N . SER A 1 230 ? 15.334 15.567 -31.963 1.00 97.81 230 SER A N 1
ATOM 1774 C CA . SER A 1 230 ? 14.199 14.704 -32.302 1.00 97.81 230 SER A CA 1
ATOM 1775 C C . SER A 1 230 ? 14.685 13.274 -32.474 1.00 97.81 230 SER A C 1
ATOM 1777 O O . SER A 1 230 ? 15.390 12.958 -33.429 1.00 97.81 230 SER A O 1
ATOM 1779 N N . CYS A 1 231 ? 14.300 12.408 -31.545 1.00 98.00 231 CYS A N 1
ATOM 1780 C CA . CYS A 1 231 ? 14.633 10.990 -31.560 1.00 98.00 231 CYS A CA 1
ATOM 1781 C C . CYS A 1 231 ? 13.512 10.180 -30.912 1.00 98.00 231 CYS A C 1
ATOM 1783 O O . CYS A 1 231 ? 12.648 10.714 -30.219 1.00 98.00 231 CYS A O 1
ATOM 1785 N N . THR A 1 232 ? 13.515 8.872 -31.127 1.00 98.56 232 THR A N 1
ATOM 1786 C CA . THR A 1 232 ? 12.689 7.936 -30.374 1.00 98.56 232 THR A CA 1
ATOM 1787 C C . THR A 1 232 ? 13.592 6.976 -29.629 1.00 98.56 232 THR A C 1
ATOM 1789 O O . THR A 1 232 ? 14.418 6.281 -30.216 1.00 98.56 232 THR A O 1
ATOM 1792 N N . ILE A 1 233 ? 13.421 6.938 -28.317 1.00 98.44 233 ILE A N 1
ATOM 1793 C CA . ILE A 1 233 ? 14.032 5.932 -27.469 1.00 98.44 233 ILE A CA 1
ATOM 1794 C C . ILE A 1 233 ? 13.125 4.719 -27.442 1.00 98.44 233 ILE A C 1
ATOM 1796 O O . ILE A 1 233 ? 11.935 4.826 -27.152 1.00 98.44 233 ILE A O 1
ATOM 1800 N N . GLU A 1 234 ? 13.703 3.563 -27.723 1.00 98.38 234 GLU A N 1
ATOM 1801 C CA . GLU A 1 234 ? 13.018 2.288 -27.804 1.00 98.38 234 GLU A CA 1
ATOM 1802 C C . GLU A 1 234 ? 13.595 1.339 -26.756 1.00 98.38 234 GLU A C 1
ATOM 1804 O O . GLU A 1 234 ? 14.756 0.924 -26.820 1.00 98.38 234 GLU A O 1
ATOM 1809 N N . ILE A 1 235 ? 12.763 0.953 -25.796 1.00 98.19 235 ILE A N 1
ATOM 1810 C CA . ILE A 1 235 ? 13.071 -0.152 -24.901 1.00 98.19 235 ILE A CA 1
ATOM 1811 C C . ILE A 1 235 ? 12.712 -1.442 -25.624 1.00 98.19 235 ILE A C 1
ATOM 1813 O O . ILE A 1 235 ? 11.597 -1.614 -26.124 1.00 98.19 235 ILE A O 1
ATOM 1817 N N . ARG A 1 236 ? 13.674 -2.355 -25.665 1.00 97.56 236 ARG A N 1
ATOM 1818 C CA . ARG A 1 236 ? 13.576 -3.678 -26.281 1.00 97.56 236 ARG A CA 1
ATOM 1819 C C . ARG A 1 236 ? 13.954 -4.738 -25.255 1.00 97.56 236 ARG A C 1
ATOM 1821 O O . ARG A 1 236 ? 14.481 -4.419 -24.185 1.00 97.56 236 ARG A O 1
ATOM 1828 N N . LYS A 1 237 ? 13.691 -6.004 -25.572 1.00 95.88 237 LYS A N 1
ATOM 1829 C CA . LYS A 1 237 ? 14.083 -7.114 -24.702 1.00 95.88 237 LYS A CA 1
ATOM 1830 C C . LYS A 1 237 ? 14.586 -8.325 -25.464 1.00 95.88 237 LYS A C 1
ATOM 1832 O O . LYS A 1 237 ? 14.130 -8.596 -26.575 1.00 95.88 237 LYS A O 1
ATOM 1837 N N . ASN A 1 238 ? 15.446 -9.090 -24.802 1.00 96.38 238 ASN A N 1
ATOM 1838 C CA . ASN A 1 238 ? 15.878 -10.422 -25.221 1.00 96.38 238 ASN A CA 1
ATOM 1839 C C . ASN A 1 238 ? 16.461 -10.486 -26.645 1.00 96.38 238 ASN A C 1
ATOM 1841 O O . ASN A 1 238 ? 16.147 -11.412 -27.389 1.00 96.38 238 ASN A O 1
ATOM 1845 N N . ASP A 1 239 ? 17.250 -9.483 -27.037 1.00 95.69 239 ASP A N 1
ATOM 1846 C CA . ASP A 1 239 ? 17.831 -9.318 -28.380 1.00 95.69 239 ASP A CA 1
ATOM 1847 C C . ASP A 1 239 ? 16.802 -9.263 -29.522 1.00 95.69 239 ASP A C 1
ATOM 1849 O O . ASP A 1 239 ? 17.143 -9.375 -30.701 1.00 95.69 239 ASP A O 1
ATOM 1853 N N . THR A 1 240 ? 15.526 -9.053 -29.196 1.00 94.81 240 THR A N 1
ATOM 1854 C CA . THR A 1 240 ? 14.474 -8.858 -30.193 1.00 94.81 240 THR A CA 1
ATOM 1855 C C . THR A 1 240 ? 14.384 -7.390 -30.593 1.00 94.81 240 THR A C 1
ATOM 1857 O O . THR A 1 240 ? 14.624 -6.485 -29.795 1.00 94.81 240 THR A O 1
ATOM 1860 N N . THR A 1 241 ? 13.983 -7.131 -31.836 1.00 94.06 241 THR A N 1
ATOM 1861 C CA . THR A 1 241 ? 13.731 -5.768 -32.328 1.00 94.06 241 THR A CA 1
ATOM 1862 C C . THR A 1 241 ? 12.335 -5.256 -31.971 1.00 94.06 241 THR A C 1
ATOM 1864 O O . THR A 1 241 ? 11.978 -4.145 -32.350 1.00 94.06 241 THR A O 1
ATOM 1867 N N . THR A 1 242 ? 11.523 -6.052 -31.270 1.00 95.88 242 THR A N 1
ATOM 1868 C CA . THR A 1 242 ? 10.187 -5.643 -30.835 1.00 95.88 242 THR A CA 1
ATOM 1869 C C . THR A 1 242 ? 10.303 -4.583 -29.747 1.00 95.88 242 THR A C 1
ATOM 1871 O O . THR A 1 242 ? 10.897 -4.813 -28.692 1.00 95.88 242 THR A O 1
ATOM 1874 N N . ILE A 1 243 ? 9.698 -3.427 -30.001 1.00 97.81 243 ILE A N 1
ATOM 1875 C CA . ILE A 1 243 ? 9.627 -2.319 -29.053 1.00 97.81 243 ILE A CA 1
ATOM 1876 C C . ILE A 1 243 ? 8.608 -2.683 -27.972 1.00 97.81 243 ILE A C 1
ATOM 1878 O O . ILE A 1 243 ? 7.442 -2.930 -28.276 1.00 97.81 243 ILE A O 1
ATOM 1882 N N . VAL A 1 244 ? 9.045 -2.730 -26.713 1.00 96.81 244 VAL A N 1
ATOM 1883 C CA . VAL A 1 244 ? 8.155 -2.981 -25.567 1.00 96.81 244 VAL A CA 1
ATOM 1884 C C . VAL A 1 244 ? 7.658 -1.688 -24.928 1.00 96.81 244 VAL A C 1
ATOM 1886 O O . VAL A 1 244 ? 6.566 -1.661 -24.375 1.00 96.81 244 VAL A O 1
ATOM 1889 N N . SER A 1 245 ? 8.441 -0.614 -25.016 1.00 97.31 245 SER A N 1
ATOM 1890 C CA . SER A 1 245 ? 8.076 0.734 -24.580 1.00 97.31 245 SER A CA 1
ATOM 1891 C C . SER A 1 245 ? 8.894 1.741 -25.375 1.00 97.31 245 SER A C 1
ATOM 1893 O O . SER A 1 245 ? 10.017 1.434 -25.771 1.00 97.31 245 SER A O 1
ATOM 1895 N N . SER A 1 246 ? 8.378 2.948 -25.579 1.00 97.94 246 SER A N 1
ATOM 1896 C CA . SER A 1 246 ? 9.118 3.999 -26.274 1.00 97.94 246 SER A CA 1
ATOM 1897 C C . SER A 1 246 ? 8.803 5.384 -25.737 1.00 97.94 246 SER A C 1
ATOM 1899 O O . SER A 1 246 ? 7.702 5.614 -25.242 1.00 97.94 246 SER A O 1
ATOM 1901 N N . LEU A 1 247 ? 9.745 6.311 -25.897 1.00 98.50 247 LEU A N 1
ATOM 1902 C CA . LEU A 1 247 ? 9.535 7.735 -25.662 1.00 98.50 247 LEU A CA 1
ATOM 1903 C C . LEU A 1 247 ? 10.130 8.538 -26.817 1.00 98.50 247 LEU A C 1
ATOM 1905 O O . LEU A 1 247 ? 11.311 8.399 -27.122 1.00 98.50 247 LEU A O 1
ATOM 1909 N N . THR A 1 248 ? 9.317 9.383 -27.442 1.00 98.44 248 THR A N 1
ATOM 1910 C CA . THR A 1 248 ? 9.745 10.240 -28.555 1.00 98.44 248 THR A CA 1
ATOM 1911 C C . THR A 1 248 ? 10.012 11.655 -28.062 1.00 98.44 248 THR A C 1
ATOM 1913 O O . THR A 1 248 ? 9.148 12.247 -27.418 1.00 98.44 248 THR A O 1
ATOM 1916 N N . LEU A 1 249 ? 11.174 12.205 -28.396 1.00 98.25 249 LEU A N 1
ATOM 1917 C CA . LEU A 1 249 ? 11.491 13.626 -28.283 1.00 98.25 249 LEU A CA 1
ATOM 1918 C C . LEU A 1 249 ? 11.075 14.338 -29.570 1.00 98.25 249 LEU A C 1
ATOM 1920 O O . LEU A 1 249 ? 11.240 13.801 -30.668 1.00 98.25 249 LEU A O 1
ATOM 1924 N N . THR A 1 250 ? 10.520 15.541 -29.458 1.00 97.75 250 THR A N 1
ATOM 1925 C CA . THR A 1 250 ? 10.162 16.366 -30.625 1.00 97.75 250 THR A CA 1
ATOM 1926 C C . THR A 1 250 ? 10.707 17.778 -30.467 1.00 97.75 250 THR A C 1
ATOM 1928 O O . THR A 1 250 ? 10.017 18.664 -29.970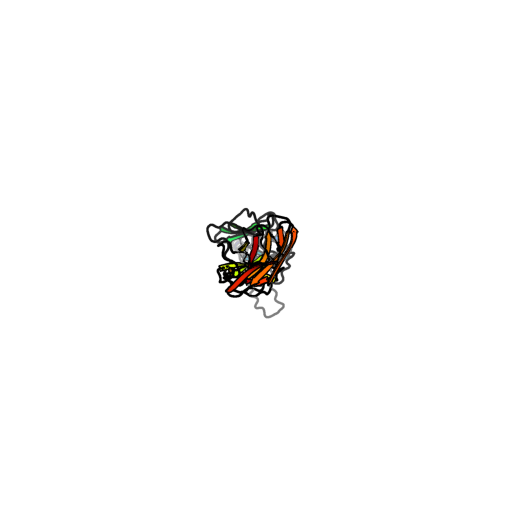 1.00 97.75 250 THR A O 1
ATOM 1931 N N . ASN A 1 251 ? 11.940 17.978 -30.941 1.00 97.56 251 ASN A N 1
ATOM 1932 C CA . ASN A 1 251 ? 12.671 19.244 -30.868 1.00 97.56 251 ASN A CA 1
ATOM 1933 C C . ASN A 1 251 ? 12.750 19.784 -29.428 1.00 97.56 251 ASN A C 1
ATOM 1935 O O . ASN A 1 251 ? 12.359 20.917 -29.144 1.00 97.56 251 ASN A O 1
ATOM 1939 N N . GLU A 1 252 ? 13.230 18.940 -28.518 1.00 97.94 252 GLU A N 1
ATOM 1940 C CA . GLU A 1 252 ? 13.353 19.227 -27.087 1.00 97.94 252 GLU A CA 1
ATOM 1941 C C . GLU A 1 252 ? 14.600 18.543 -26.507 1.00 97.94 252 GLU A C 1
ATOM 1943 O O . GLU A 1 252 ? 15.097 17.579 -27.081 1.00 97.94 252 GLU A O 1
ATOM 1948 N N . GLU A 1 253 ? 15.136 19.067 -25.403 1.00 97.12 253 GLU A N 1
ATOM 1949 C CA . GLU A 1 253 ? 16.363 18.551 -24.761 1.00 97.12 253 GLU A CA 1
ATOM 1950 C C . GLU A 1 253 ? 16.101 17.338 -23.862 1.00 97.12 253 GLU A C 1
ATOM 1952 O O . GLU A 1 253 ? 17.007 16.595 -23.502 1.00 97.12 253 GLU A O 1
ATOM 1957 N N . GLY A 1 254 ? 14.860 17.129 -23.440 1.00 97.88 254 GLY A N 1
ATOM 1958 C CA . GLY A 1 254 ? 14.539 16.043 -22.535 1.00 97.88 254 GLY A CA 1
ATOM 1959 C C . GLY A 1 254 ? 13.047 15.872 -22.351 1.00 97.88 254 GLY A C 1
ATOM 1960 O O . GLY A 1 254 ? 12.270 16.820 -22.448 1.00 97.88 254 GLY A O 1
ATOM 1961 N N . ARG A 1 255 ? 12.642 14.636 -22.073 1.00 98.38 255 ARG A N 1
ATOM 1962 C CA . ARG A 1 255 ? 11.244 14.251 -21.885 1.00 98.38 255 ARG A CA 1
ATOM 1963 C C . ARG A 1 255 ? 11.143 13.136 -20.854 1.00 98.38 255 ARG A C 1
ATOM 1965 O O . ARG A 1 255 ? 12.081 12.367 -20.652 1.00 98.38 255 ARG A O 1
ATOM 1972 N N . HIS A 1 256 ? 9.984 13.016 -20.219 1.00 98.25 256 HIS A N 1
ATOM 1973 C CA . HIS A 1 256 ? 9.649 11.869 -19.385 1.00 98.25 256 HIS A CA 1
ATOM 1974 C C . HIS A 1 256 ? 8.203 11.419 -19.600 1.00 98.25 256 HIS A C 1
ATOM 1976 O O . HIS A 1 256 ? 7.358 12.195 -20.046 1.00 98.25 256 HIS A O 1
ATOM 1982 N N . ASP A 1 257 ? 7.930 10.168 -19.250 1.00 98.31 257 ASP A N 1
ATOM 1983 C CA . ASP A 1 257 ? 6.594 9.593 -19.143 1.00 98.31 257 ASP A CA 1
ATOM 1984 C C . ASP A 1 257 ? 6.555 8.682 -17.911 1.00 98.31 257 ASP A C 1
ATOM 1986 O O . ASP A 1 257 ? 7.323 7.729 -17.820 1.00 98.31 257 ASP A O 1
ATOM 1990 N N . ASN A 1 258 ? 5.683 8.991 -16.949 1.00 96.81 258 ASN A N 1
ATOM 1991 C CA . ASN A 1 258 ? 5.483 8.236 -15.705 1.00 96.81 258 ASN A CA 1
ATOM 1992 C C . ASN A 1 258 ? 4.181 7.410 -15.700 1.00 96.81 258 ASN A C 1
ATOM 1994 O O . ASN A 1 258 ? 3.748 6.897 -14.661 1.00 96.81 258 ASN A O 1
ATOM 1998 N N . THR A 1 259 ? 3.544 7.288 -16.865 1.00 96.81 259 THR A N 1
ATOM 1999 C CA . THR A 1 259 ? 2.303 6.536 -17.074 1.00 96.81 259 THR A CA 1
ATOM 2000 C C . THR A 1 259 ? 2.552 5.125 -17.607 1.00 96.81 259 THR A C 1
ATOM 2002 O O . THR A 1 259 ? 1.615 4.332 -17.709 1.00 96.81 259 THR A O 1
ATOM 2005 N N . ILE A 1 260 ? 3.817 4.774 -17.879 1.00 97.75 260 ILE A N 1
ATOM 2006 C CA . ILE A 1 260 ? 4.210 3.472 -18.426 1.00 97.75 260 ILE A CA 1
ATOM 2007 C C . ILE A 1 260 ? 3.681 2.336 -17.540 1.00 97.75 260 ILE A C 1
ATOM 2009 O O . ILE A 1 260 ? 3.694 2.406 -16.306 1.00 97.75 260 ILE A O 1
ATOM 2013 N N . ASN A 1 261 ? 3.177 1.287 -18.187 1.00 97.88 261 ASN A N 1
ATOM 2014 C CA . ASN A 1 261 ? 2.648 0.090 -17.542 1.00 97.88 261 ASN A CA 1
ATOM 2015 C C . ASN A 1 261 ? 2.992 -1.148 -18.377 1.00 97.88 261 ASN A C 1
ATOM 2017 O O . ASN A 1 261 ? 2.111 -1.828 -18.905 1.00 97.88 261 ASN A O 1
ATOM 2021 N N . ILE A 1 262 ? 4.289 -1.398 -18.544 1.00 98.00 262 ILE A N 1
ATOM 2022 C CA . ILE A 1 262 ? 4.797 -2.489 -19.379 1.00 98.00 262 ILE A CA 1
ATOM 2023 C C . ILE A 1 262 ? 5.459 -3.535 -18.501 1.00 98.00 262 ILE A C 1
ATOM 2025 O O . ILE A 1 262 ? 6.426 -3.246 -17.802 1.00 98.00 262 ILE A O 1
ATOM 2029 N N . ASP A 1 263 ? 4.947 -4.758 -18.561 1.00 98.31 263 ASP A N 1
ATOM 2030 C CA . ASP A 1 263 ? 5.456 -5.862 -17.761 1.00 98.31 263 ASP A CA 1
ATOM 2031 C C . ASP A 1 263 ? 6.623 -6.579 -18.443 1.00 98.31 263 ASP A C 1
ATOM 2033 O O . ASP A 1 263 ? 6.644 -6.797 -19.659 1.00 98.31 263 ASP A O 1
ATOM 2037 N N . PHE A 1 264 ? 7.575 -7.005 -17.623 1.00 97.94 264 PHE A N 1
ATOM 2038 C CA . PHE A 1 264 ? 8.623 -7.949 -17.979 1.00 97.94 264 PHE A CA 1
ATOM 2039 C C . PHE A 1 264 ? 8.642 -9.086 -16.960 1.00 97.94 264 PHE A C 1
ATOM 2041 O O . PHE A 1 264 ? 8.154 -8.951 -15.833 1.00 97.94 264 PHE A O 1
ATOM 2048 N N . ASN A 1 265 ? 9.216 -10.211 -17.370 1.00 98.06 265 ASN A N 1
ATOM 2049 C CA . ASN A 1 265 ? 9.319 -11.378 -16.507 1.00 98.06 265 ASN A CA 1
ATOM 2050 C C . ASN A 1 265 ? 10.733 -11.511 -15.935 1.00 98.06 265 ASN A C 1
ATOM 2052 O O . ASN A 1 265 ? 11.704 -10.988 -16.489 1.00 98.06 265 ASN A O 1
ATOM 2056 N N . GLU A 1 266 ? 10.851 -12.246 -14.837 1.00 97.69 266 GLU A N 1
ATOM 2057 C CA . GLU A 1 266 ? 12.129 -12.693 -14.305 1.00 97.69 266 GLU A CA 1
ATOM 2058 C C . GLU A 1 266 ? 12.962 -13.367 -15.403 1.00 97.69 266 GLU A C 1
ATOM 2060 O O . GLU A 1 266 ? 12.475 -14.183 -16.187 1.00 97.69 266 GLU A O 1
ATOM 2065 N N . GLY A 1 267 ? 14.241 -13.003 -15.477 1.00 97.38 267 GLY A N 1
ATOM 2066 C CA . GLY A 1 267 ? 15.171 -13.535 -16.464 1.00 97.38 267 GLY A CA 1
ATOM 2067 C C . GLY A 1 267 ? 15.109 -12.879 -17.845 1.00 97.38 267 GLY A C 1
ATOM 2068 O O . GLY A 1 267 ? 16.050 -13.095 -18.617 1.00 97.38 267 GLY A O 1
ATOM 2069 N N . ASP A 1 268 ? 14.101 -12.050 -18.154 1.00 97.50 268 ASP A N 1
ATOM 2070 C CA . ASP A 1 268 ? 14.181 -11.142 -19.307 1.00 97.50 268 ASP A CA 1
ATOM 2071 C C . ASP A 1 268 ? 15.403 -10.221 -19.133 1.00 97.50 268 ASP A C 1
ATOM 2073 O O . ASP A 1 268 ? 15.842 -9.946 -18.013 1.00 97.50 268 ASP A O 1
ATOM 2077 N N . PHE A 1 269 ? 15.976 -9.722 -20.228 1.00 96.56 269 PHE A N 1
ATOM 2078 C CA . PHE A 1 269 ? 16.917 -8.606 -20.160 1.00 96.56 269 PHE A CA 1
ATOM 2079 C C . PHE A 1 269 ? 16.484 -7.452 -21.048 1.00 96.56 269 PHE A C 1
ATOM 2081 O O . PHE A 1 269 ? 16.049 -7.651 -22.182 1.00 96.56 269 PHE A O 1
ATOM 2088 N N . LEU A 1 270 ? 16.606 -6.241 -20.507 1.00 97.62 270 LEU A N 1
ATOM 2089 C CA . LEU A 1 270 ? 16.167 -5.012 -21.153 1.00 97.62 270 LEU A CA 1
ATOM 2090 C C . LEU A 1 270 ? 17.324 -4.317 -21.860 1.00 97.62 270 LEU A C 1
ATOM 2092 O O . LEU A 1 270 ? 18.464 -4.307 -21.383 1.00 97.62 270 LEU A O 1
ATOM 2096 N N . GLN A 1 271 ? 17.008 -3.710 -22.994 1.00 97.75 271 GLN A N 1
ATOM 2097 C CA . GLN A 1 271 ? 17.951 -3.049 -23.887 1.00 97.75 271 GLN A CA 1
ATOM 2098 C C . GLN A 1 271 ? 17.354 -1.730 -24.358 1.00 97.75 271 GLN A C 1
ATOM 2100 O O . GLN A 1 271 ? 16.135 -1.566 -24.366 1.00 97.75 271 GLN A O 1
ATOM 2105 N N . CYS A 1 272 ? 18.215 -0.800 -24.757 1.00 98.12 272 CYS A N 1
ATOM 2106 C CA . CYS A 1 272 ? 17.799 0.533 -25.157 1.00 98.12 272 CYS A CA 1
ATOM 2107 C C . CYS A 1 272 ? 18.418 0.871 -26.507 1.00 98.12 272 CYS A C 1
ATOM 2109 O O . CYS A 1 272 ? 19.644 0.897 -26.650 1.00 98.12 272 CYS A O 1
ATOM 2111 N N . PHE A 1 273 ? 17.557 1.097 -27.489 1.00 98.44 273 PHE A N 1
ATOM 2112 C CA . PHE A 1 273 ? 17.926 1.539 -28.820 1.00 98.44 273 PHE A CA 1
ATOM 2113 C C . PHE A 1 273 ? 17.487 2.987 -29.002 1.00 98.44 273 PHE A C 1
ATOM 2115 O O . PHE A 1 273 ? 16.363 3.348 -28.655 1.00 98.44 273 PHE A O 1
ATOM 2122 N N . LEU A 1 274 ? 18.377 3.811 -29.536 1.00 98.50 274 LEU A N 1
ATOM 2123 C CA . LEU A 1 274 ? 18.069 5.167 -29.951 1.00 98.50 274 LEU A CA 1
ATOM 2124 C C . LEU A 1 274 ? 17.843 5.167 -31.457 1.00 98.50 274 LEU A C 1
ATOM 2126 O O . LEU A 1 274 ? 18.715 4.742 -32.205 1.00 98.50 274 LEU A O 1
ATOM 2130 N N . ASN A 1 275 ? 16.682 5.660 -31.871 1.00 98.31 275 ASN A N 1
ATOM 2131 C CA . ASN A 1 275 ? 16.296 5.869 -33.260 1.00 98.31 275 ASN A CA 1
ATOM 2132 C C . ASN A 1 275 ? 16.272 7.375 -33.532 1.00 98.31 275 ASN A C 1
ATOM 2134 O O . ASN A 1 275 ? 15.465 8.106 -32.952 1.00 98.31 275 ASN A O 1
ATOM 2138 N N . GLY A 1 276 ? 17.208 7.858 -34.333 1.00 97.38 276 GLY A N 1
ATOM 2139 C CA . GLY A 1 276 ? 17.485 9.281 -34.476 1.00 97.38 276 GLY A CA 1
ATOM 2140 C C . GLY A 1 276 ? 18.857 9.517 -35.087 1.00 97.38 276 GLY A C 1
ATOM 2141 O O . GLY A 1 276 ? 19.663 8.598 -35.206 1.00 97.38 276 GLY A O 1
ATOM 2142 N N . THR A 1 277 ? 19.119 10.760 -35.475 1.00 97.31 277 THR A N 1
ATOM 2143 C CA . THR A 1 277 ? 20.337 11.151 -36.192 1.00 97.31 277 THR A CA 1
ATOM 2144 C C . THR A 1 277 ? 21.024 12.294 -35.465 1.00 97.31 277 THR A C 1
ATOM 2146 O O . THR A 1 277 ? 20.348 13.242 -35.076 1.00 97.31 277 THR A O 1
ATOM 2149 N N . ASP A 1 278 ? 22.348 12.194 -35.315 1.00 96.56 278 ASP A N 1
ATOM 2150 C CA . ASP A 1 278 ? 23.204 13.203 -34.676 1.00 96.56 278 ASP A CA 1
ATOM 2151 C C . ASP A 1 278 ? 22.710 13.639 -33.285 1.00 96.56 278 ASP A C 1
ATOM 2153 O O . ASP A 1 278 ? 22.666 14.825 -32.975 1.00 96.56 278 ASP A O 1
ATOM 2157 N N . ILE A 1 279 ? 22.325 12.670 -32.446 1.00 98.19 279 ILE A N 1
ATOM 2158 C CA . ILE A 1 279 ? 21.842 12.939 -31.087 1.00 98.19 279 ILE A CA 1
ATOM 2159 C C . ILE A 1 279 ? 23.029 13.136 -30.136 1.00 98.19 279 ILE A C 1
ATOM 2161 O O . ILE A 1 279 ? 23.895 12.257 -30.007 1.00 98.19 279 ILE A O 1
ATOM 2165 N N . ASN A 1 280 ? 23.046 14.275 -29.446 1.00 97.88 280 ASN A N 1
ATOM 2166 C CA . ASN A 1 280 ? 24.125 14.709 -28.572 1.00 97.88 280 ASN A CA 1
ATOM 2167 C C . ASN A 1 280 ? 23.983 14.146 -27.153 1.00 97.88 280 ASN A C 1
ATOM 2169 O O . ASN A 1 280 ? 23.044 14.464 -26.421 1.00 97.88 280 ASN A O 1
ATOM 2173 N N . PHE A 1 281 ? 24.970 13.345 -26.744 1.00 97.31 281 PHE A N 1
ATOM 2174 C CA . PHE A 1 281 ? 25.147 12.811 -25.389 1.00 97.31 281 PHE A CA 1
ATOM 2175 C C . PHE A 1 281 ? 23.870 12.225 -24.747 1.00 97.31 281 PHE A C 1
ATOM 2177 O O . PHE A 1 281 ? 23.547 12.558 -23.603 1.00 97.31 281 PHE A O 1
ATOM 2184 N N . PRO A 1 282 ? 23.120 11.348 -25.444 1.00 97.56 282 PRO A N 1
ATOM 2185 C CA . PRO A 1 282 ? 21.830 10.889 -24.955 1.00 97.56 282 PRO A CA 1
ATOM 2186 C C . PRO A 1 282 ? 21.978 10.052 -23.684 1.00 97.56 282 PRO A C 1
ATOM 2188 O O . PRO A 1 282 ? 22.798 9.130 -23.611 1.00 97.56 282 PRO A O 1
ATOM 2191 N N . GLN A 1 283 ? 21.113 10.320 -22.711 1.00 97.50 283 GLN A N 1
ATOM 2192 C CA . GLN A 1 283 ? 20.947 9.556 -21.484 1.00 97.50 283 GLN A CA 1
ATOM 2193 C C . GLN A 1 283 ? 19.485 9.141 -21.326 1.00 97.50 283 GLN A C 1
ATOM 2195 O O . GLN A 1 283 ? 18.567 9.939 -21.488 1.00 97.50 283 GLN A O 1
ATOM 2200 N N . VAL A 1 284 ? 19.270 7.878 -20.975 1.00 97.88 284 VAL A N 1
ATOM 2201 C CA . VAL A 1 284 ? 17.948 7.283 -20.785 1.00 97.88 284 VAL A CA 1
ATOM 2202 C C . VAL A 1 284 ? 17.904 6.614 -19.428 1.00 97.88 284 VAL A C 1
ATOM 2204 O O . VAL A 1 284 ? 18.819 5.868 -19.075 1.00 97.88 284 VAL A O 1
ATOM 2207 N N . LEU A 1 285 ? 16.818 6.825 -18.695 1.00 97.81 285 LEU A N 1
ATOM 2208 C CA . LEU A 1 285 ? 16.506 6.081 -17.484 1.00 97.81 285 LEU A CA 1
ATOM 2209 C C . LEU A 1 285 ? 15.121 5.459 -17.618 1.00 97.81 285 LEU A C 1
ATOM 2211 O O . LEU A 1 285 ? 14.193 6.092 -18.109 1.00 97.81 285 LEU A O 1
ATOM 2215 N N . ILE A 1 286 ? 14.970 4.233 -17.137 1.00 98.06 286 ILE A N 1
ATOM 2216 C CA . ILE A 1 286 ? 13.663 3.661 -16.834 1.00 98.06 286 ILE A CA 1
ATOM 2217 C C . ILE A 1 286 ? 13.543 3.474 -15.333 1.00 98.06 286 ILE A C 1
ATOM 2219 O O . IL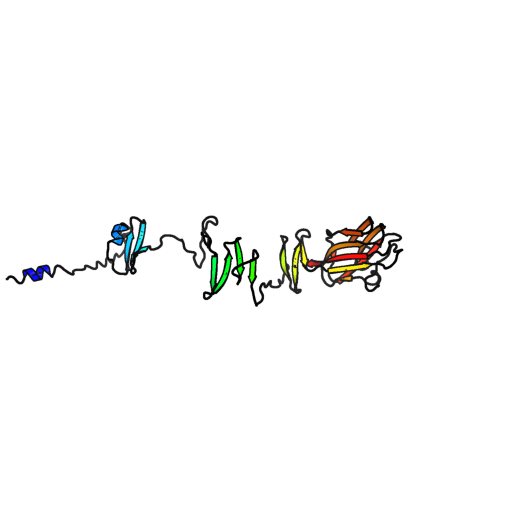E A 1 286 ? 14.499 3.069 -14.673 1.00 98.06 286 ILE A O 1
ATOM 2223 N N . GLU A 1 287 ? 12.358 3.743 -14.809 1.00 98.38 287 GLU A N 1
ATOM 2224 C CA . GLU A 1 287 ? 11.966 3.315 -13.475 1.00 98.38 287 GLU A CA 1
ATOM 2225 C C . GLU A 1 287 ? 11.214 1.990 -13.588 1.00 98.38 287 GLU A C 1
ATOM 2227 O O . GLU A 1 287 ? 10.355 1.824 -14.459 1.00 98.38 287 GLU A O 1
ATOM 2232 N N . ILE A 1 288 ? 11.527 1.052 -12.701 1.00 98.19 288 ILE A N 1
ATOM 2233 C CA . ILE A 1 288 ? 10.789 -0.194 -12.544 1.00 98.19 288 ILE A CA 1
ATOM 2234 C C . ILE A 1 288 ? 10.304 -0.377 -11.104 1.00 98.19 288 ILE A C 1
ATOM 2236 O O . ILE A 1 288 ? 10.902 0.124 -10.146 1.00 98.19 288 ILE A O 1
ATOM 2240 N N . ALA A 1 289 ? 9.270 -1.195 -10.952 1.00 98.19 289 ALA A N 1
ATOM 2241 C CA . ALA A 1 289 ? 8.917 -1.829 -9.688 1.00 98.19 289 ALA A CA 1
ATOM 2242 C C . ALA A 1 289 ? 8.751 -3.335 -9.878 1.00 98.19 289 ALA A C 1
ATOM 2244 O O . ALA A 1 289 ? 8.295 -3.788 -10.930 1.00 98.19 289 ALA A O 1
ATOM 2245 N N . TRP A 1 290 ? 9.104 -4.111 -8.855 1.00 97.88 290 TRP A N 1
ATOM 2246 C CA . TRP A 1 290 ? 8.866 -5.551 -8.841 1.00 97.88 290 TRP A CA 1
ATOM 2247 C C . TRP A 1 290 ? 7.372 -5.821 -8.715 1.00 97.88 290 TRP A C 1
ATOM 2249 O O . TRP A 1 290 ? 6.670 -5.088 -8.019 1.00 97.88 290 TRP A O 1
ATOM 2259 N N . ARG A 1 291 ? 6.882 -6.856 -9.394 1.00 97.31 291 ARG A N 1
ATOM 2260 C CA . ARG A 1 291 ? 5.449 -7.129 -9.547 1.00 97.31 291 ARG A CA 1
ATOM 2261 C C . ARG A 1 291 ? 5.060 -8.437 -8.856 1.00 97.31 291 ARG A C 1
ATOM 2263 O O . ARG A 1 291 ? 5.799 -9.418 -8.929 1.00 97.31 291 ARG A O 1
ATOM 2270 N N . LYS A 1 292 ? 3.881 -8.443 -8.230 1.00 95.12 292 LYS A N 1
ATOM 2271 C CA . LYS A 1 292 ? 3.179 -9.636 -7.731 1.00 95.12 292 LYS A CA 1
ATOM 2272 C C . LYS A 1 292 ? 1.789 -9.773 -8.327 1.00 95.12 292 LYS A C 1
ATOM 2274 O O . LY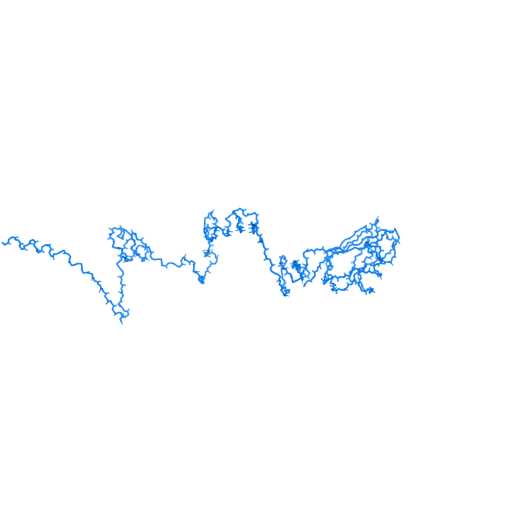S A 1 292 ? 1.212 -8.738 -8.735 1.00 95.12 292 LYS A O 1
#

Secondary structure (DSSP, 8-state):
-TTSHHHHTTTTS-------------STT----PEEE-HHHHTTS-PPTT-EEEETTTTEEEEESSSEEE---S--S--TT--SS--TTT--SS-SSSS-EEEEETTEEEEEE-TTTT-EEES-SS-SSSEEE--SS-S---PPBSS-----STT-EEEBTTS-EEEEETTTTEEEESS-EEEEEE---TTB-SEEPEETTS-BTTTS-EE-SS-EEEEEEEEEEEEEE-EEEEEEETT---EEEEEE-SSEEEEEES---EEE-TT-EEEEEEEESSB-S-EEEEEEEEB-

Organism: NCBI:txid1481457

Mean predicted aligned error: 10.78 Å